Protein AF-A0A7L2ICZ8-F1 (afdb_monomer)

Foldseek 3Di:
DPPPCVLVVLVVQLVPDPDPVSVVVSVVVNVVVVVVVVVVVVPPDDDDDDDDDDDDDDDDDDDDDDDDDDDDDDDDDDDDDDPFPDPVGLDDDPDPLLVVLLVLQLCLLPVPVLLVVLVFDSSSLSSLLLVLLCVVVVDPDPSSVVLSVVLSCLSNPPVCVVVSNCSRNVVQHSNCSNPPPPDPDDDDDD

Radius of gyration: 25.36 Å; Cα contacts (8 Å, |Δi|>4): 125; chains: 1; bounding box: 56×49×72 Å

Organism: NCBI:txid91796

Solvent-accessible surface area (backbone atoms only — not comparable to full-atom values): 12201 Å² total; per-residue (Å²): 114,74,90,76,49,53,59,54,56,44,50,47,52,38,69,74,51,89,49,67,68,59,34,51,53,35,51,49,52,53,52,53,52,50,52,53,53,65,60,55,75,76,64,83,73,83,80,90,83,81,89,81,85,90,80,90,86,91,82,90,84,92,90,82,86,89,85,89,81,90,80,92,79,83,85,84,90,76,86,85,75,83,86,85,84,55,87,77,72,64,78,86,74,94,45,72,66,58,51,51,52,29,55,51,36,23,52,28,60,49,72,76,56,58,37,69,80,70,68,40,62,44,64,49,50,22,40,48,24,50,48,42,38,41,68,71,60,72,48,94,46,72,69,38,55,50,50,53,52,52,50,34,51,55,46,55,29,84,90,43,58,60,63,39,50,32,42,60,73,56,78,40,47,43,57,54,57,43,74,48,78,87,60,98,73,79,88,77,86,130

Secondary structure (DSSP, 8-state):
--TTSHHHHHHHHHHH---HHHHHHHHHHHHHHHHHHHHHHS-SS----------------------------PPPP--------SSSPPPP---HHHHHHHHHHHHHHTTTSHHHHHT--HHHHHHHHHHHHHHHH-S-SHHHHHHHHHHHHHHT-TT-HHHHHHHHTTSS-HHHHHHHTT--------

InterPro domains:
  IPR003618 Transcription elongation factor S-II, central domain [PF07500] (93-183)
  IPR003618 Transcription elongation factor S-II, central domain [PS51321] (97-190)
  IPR003618 Transcription elongation factor S-II, central domain [SM00510] (95-189)
  IPR017923 Transcription factor IIS, N-terminal [PF08711] (1-36)
  IPR017923 Transcription factor IIS, N-terminal [PS51319] (1-40)
  IPR035100 Transcription elongation factor, IIS-type [PIRSF006704] (1-183)
  IPR035441 TFIIS/LEDGF domain superfamily [G3DSA:1.20.930.10] (1-52)
  IPR035441 TFIIS/LEDGF domain superfamily [SSF47676] (1-50)
  IPR036575 Transcription elongation factor S-II, central domain superfamily [G3DSA:1.10.472.30] (73-185)
  IPR036575 Transcription elongation factor S-II, central domain superfamily [SSF46942] (79-183)

Sequence (190 aa):
LQSTRIGMSVNALRKQSTDEEVIALAKSLIKSWKKLLDASEEKSEEKKKSLSLPTSSSKETSNSRDQSSNKRQEPPKTPTTPKITTFPPVPVTCDAVRNKCREMLTAALQADDDYVAIGADCEHIAAQIEEYILADVKNTDMKYKNRIRSRISNLKDSKNPELKKNVLCGAITPEQIAVMTSEVSKPEEL

Structure (mmCIF, N/CA/C/O backbone):
data_AF-A0A7L2ICZ8-F1
#
_entry.id   AF-A0A7L2ICZ8-F1
#
loop_
_atom_site.group_PDB
_atom_site.id
_atom_site.type_symbol
_atom_site.label_atom_id
_atom_site.label_alt_id
_atom_site.label_comp_id
_atom_site.label_asym_id
_atom_site.label_entity_id
_atom_site.label_seq_id
_atom_site.pdbx_PDB_ins_code
_atom_site.Cartn_x
_atom_site.Cartn_y
_atom_site.Cartn_z
_atom_site.occupancy
_atom_site.B_iso_or_equiv
_atom_site.auth_seq_id
_atom_site.auth_comp_id
_atom_site.auth_asym_id
_atom_site.auth_atom_id
_atom_site.pdbx_PDB_model_num
ATOM 1 N N . LEU A 1 1 ? -14.921 -24.603 23.792 1.00 51.59 1 LEU A N 1
ATOM 2 C CA . LEU A 1 1 ? -13.881 -24.591 22.718 1.00 51.59 1 LEU A CA 1
ATOM 3 C C . LEU A 1 1 ? -14.442 -24.676 21.285 1.00 51.59 1 LEU A C 1
ATOM 5 O O . LEU A 1 1 ? -13.717 -24.325 20.360 1.00 51.59 1 LEU A O 1
ATOM 9 N N . GLN A 1 2 ? -15.684 -25.147 21.091 1.00 47.53 2 GLN A N 1
ATOM 10 C CA . GLN A 1 2 ? -16.321 -25.304 19.772 1.00 47.53 2 GLN A CA 1
ATOM 11 C C . GLN A 1 2 ? -17.018 -24.020 19.267 1.00 47.53 2 GLN A C 1
ATOM 13 O O . GLN A 1 2 ? -17.006 -23.784 18.067 1.00 47.53 2 GLN A O 1
ATOM 18 N N . SER A 1 3 ? -17.542 -23.150 20.146 1.00 49.81 3 SER A N 1
ATOM 19 C CA . SER A 1 3 ? -18.402 -22.023 19.719 1.00 49.81 3 SER A CA 1
ATOM 20 C C . SER A 1 3 ? -17.733 -20.961 18.845 1.00 49.81 3 SER A C 1
ATOM 22 O O . SER A 1 3 ? -18.407 -20.355 18.025 1.00 49.81 3 SER A O 1
ATOM 24 N N . THR A 1 4 ? -16.423 -20.730 18.978 1.00 63.09 4 THR A N 1
ATOM 25 C CA . THR A 1 4 ? -15.731 -19.658 18.226 1.00 63.09 4 THR A CA 1
ATOM 26 C C . THR A 1 4 ? -14.700 -20.200 17.235 1.00 63.09 4 THR A C 1
ATOM 28 O O . THR A 1 4 ? -14.052 -19.421 16.547 1.00 63.09 4 THR A O 1
ATOM 31 N N . ARG A 1 5 ? -14.498 -21.530 17.178 1.00 65.88 5 ARG A N 1
ATOM 32 C CA . ARG A 1 5 ? -13.525 -22.262 16.324 1.00 65.88 5 ARG A CA 1
ATOM 33 C C . ARG A 1 5 ? -12.049 -21.832 16.421 1.00 65.88 5 ARG A C 1
ATOM 35 O O . ARG A 1 5 ? -11.157 -22.547 15.981 1.00 65.88 5 ARG A O 1
ATOM 42 N N . ILE A 1 6 ? -11.767 -20.733 17.097 1.00 69.44 6 ILE A N 1
ATOM 43 C CA . ILE A 1 6 ? -10.459 -20.127 17.311 1.00 69.44 6 ILE A CA 1
ATOM 44 C C . ILE A 1 6 ? -9.463 -21.049 18.025 1.00 69.44 6 ILE A C 1
ATOM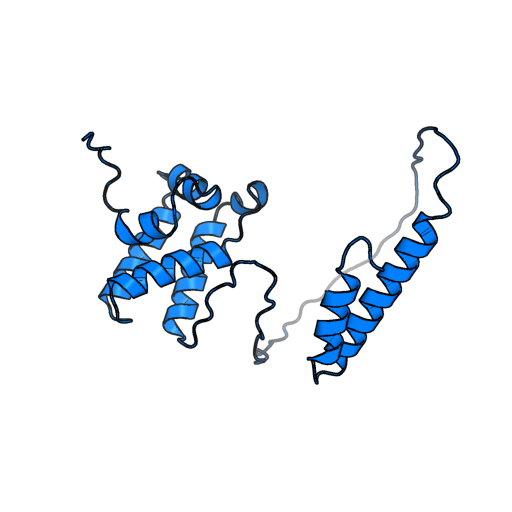 46 O O . ILE A 1 6 ? -8.280 -21.067 17.696 1.00 69.44 6 ILE A O 1
ATOM 50 N N . GLY A 1 7 ? -9.941 -21.894 18.945 1.00 72.31 7 GLY A N 1
ATOM 51 C CA . GLY A 1 7 ? -9.107 -22.890 19.610 1.00 72.31 7 GLY A CA 1
ATOM 52 C C . GLY A 1 7 ? -8.539 -23.908 18.622 1.00 72.31 7 GLY A C 1
ATOM 53 O O . GLY A 1 7 ? -7.453 -24.427 18.855 1.00 72.31 7 GLY A O 1
ATOM 54 N N . MET A 1 8 ? -9.227 -24.158 17.500 1.00 75.50 8 MET A N 1
ATOM 55 C CA . MET A 1 8 ? -8.730 -25.021 16.427 1.00 75.50 8 MET A CA 1
ATOM 56 C C . MET A 1 8 ? -7.638 -24.314 15.620 1.00 75.50 8 MET A C 1
ATOM 58 O O . MET A 1 8 ? -6.596 -24.921 15.390 1.00 75.50 8 MET A O 1
ATOM 62 N N . SER A 1 9 ? -7.823 -23.035 15.276 1.00 75.44 9 SER A N 1
ATOM 63 C CA . SER A 1 9 ? -6.829 -22.237 14.542 1.00 75.44 9 SER A CA 1
ATOM 64 C C . SER A 1 9 ? -5.527 -22.062 15.332 1.00 75.44 9 SER A C 1
ATOM 66 O O . SER A 1 9 ? -4.445 -22.320 14.811 1.00 75.44 9 SER A O 1
ATOM 68 N N . VAL A 1 10 ? -5.612 -21.725 16.624 1.00 81.50 10 VAL A N 1
ATOM 69 C CA . VAL A 1 10 ? -4.423 -21.582 17.490 1.00 81.50 10 VAL A CA 1
ATOM 70 C C . VAL A 1 10 ? -3.749 -22.940 17.741 1.00 81.50 10 VAL A C 1
ATOM 72 O O . VAL A 1 10 ? -2.525 -23.035 17.819 1.00 81.50 10 VAL A O 1
ATOM 75 N N . ASN A 1 11 ? -4.522 -24.028 17.823 1.00 80.38 11 ASN A N 1
ATOM 76 C CA . ASN A 1 11 ? -3.970 -25.378 17.952 1.00 80.38 11 ASN A CA 1
ATOM 77 C C . ASN A 1 11 ? -3.311 -25.878 16.655 1.00 80.38 11 ASN A C 1
ATOM 79 O O . ASN A 1 11 ? -2.339 -26.627 16.736 1.00 80.38 11 ASN A O 1
ATOM 83 N N . ALA A 1 12 ? -3.808 -25.468 15.486 1.00 83.12 12 ALA A N 1
ATOM 84 C CA . ALA A 1 12 ? -3.159 -25.715 14.202 1.00 83.12 12 ALA A CA 1
ATOM 85 C C . ALA A 1 12 ? -1.819 -24.971 14.121 1.00 83.12 12 ALA A C 1
ATOM 87 O O . ALA A 1 12 ? -0.806 -25.601 13.825 1.00 83.12 12 ALA A O 1
ATOM 88 N N . LEU A 1 13 ? -1.787 -23.692 14.524 1.00 80.19 13 LEU A N 1
ATOM 89 C CA . LEU A 1 13 ? -0.552 -22.907 14.623 1.00 80.19 13 LEU A CA 1
ATOM 90 C C . LEU A 1 13 ? 0.478 -23.583 15.542 1.00 80.19 13 LEU A C 1
ATOM 92 O O . LEU A 1 13 ? 1.620 -23.782 15.150 1.00 80.19 13 LEU A O 1
ATOM 96 N N . ARG A 1 14 ? 0.058 -24.060 16.720 1.00 84.94 14 ARG A N 1
ATOM 97 C CA . ARG A 1 14 ? 0.939 -24.824 17.621 1.00 84.94 14 ARG A CA 1
ATOM 98 C C . ARG A 1 14 ? 1.512 -26.093 16.976 1.00 84.94 14 ARG A C 1
ATOM 100 O O . ARG A 1 14 ? 2.607 -26.502 17.334 1.00 84.94 14 ARG A O 1
ATOM 107 N N . LYS A 1 15 ? 0.748 -26.777 16.116 1.00 84.25 15 LYS 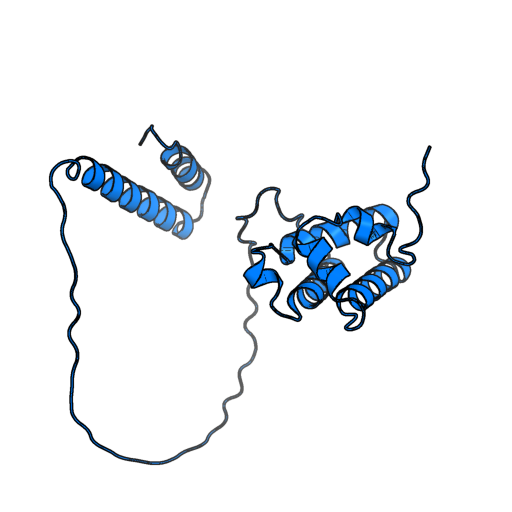A N 1
ATOM 108 C CA . LYS A 1 15 ? 1.161 -28.049 15.497 1.00 84.25 15 LYS A CA 1
ATOM 109 C C . LYS A 1 15 ? 2.079 -27.864 14.287 1.00 84.25 15 LYS A C 1
ATOM 111 O O . LYS A 1 15 ? 2.885 -28.747 14.034 1.00 84.25 15 LYS A O 1
ATOM 116 N N . GLN A 1 16 ? 1.923 -26.773 13.540 1.00 83.38 16 GLN A N 1
ATOM 117 C CA . GLN A 1 16 ? 2.705 -26.502 12.326 1.00 83.38 16 GLN A CA 1
ATOM 118 C C . GLN A 1 16 ? 4.018 -25.753 12.602 1.00 83.38 16 GLN A C 1
ATOM 120 O O . GLN A 1 16 ? 4.902 -25.738 11.752 1.00 83.38 16 GLN A O 1
ATOM 125 N N . SER A 1 17 ? 4.150 -25.118 13.769 1.00 83.44 17 SER A N 1
ATOM 126 C CA . SER A 1 17 ? 5.367 -24.411 14.169 1.00 83.44 17 SER A CA 1
ATOM 127 C C . SER A 1 17 ? 6.410 -25.369 14.753 1.00 83.44 17 SER A C 1
ATOM 129 O O . SER A 1 17 ? 6.082 -26.192 15.602 1.00 83.44 17 SER A O 1
ATOM 131 N N . THR A 1 18 ? 7.672 -25.226 14.336 1.00 86.81 18 THR A N 1
ATOM 132 C CA . THR A 1 18 ? 8.851 -25.894 14.933 1.00 86.81 18 THR A CA 1
ATOM 133 C C . THR A 1 18 ? 9.587 -25.016 15.950 1.00 86.81 18 THR A C 1
ATOM 135 O O . THR A 1 18 ? 10.535 -25.469 16.579 1.00 86.81 18 THR A O 1
ATOM 138 N N . ASP A 1 19 ? 9.163 -23.760 16.092 1.00 90.69 19 ASP A N 1
ATOM 139 C CA . ASP A 1 19 ? 9.722 -22.774 17.016 1.00 90.69 19 ASP A CA 1
ATOM 140 C C . ASP A 1 19 ? 9.105 -22.930 18.417 1.00 90.69 19 ASP A C 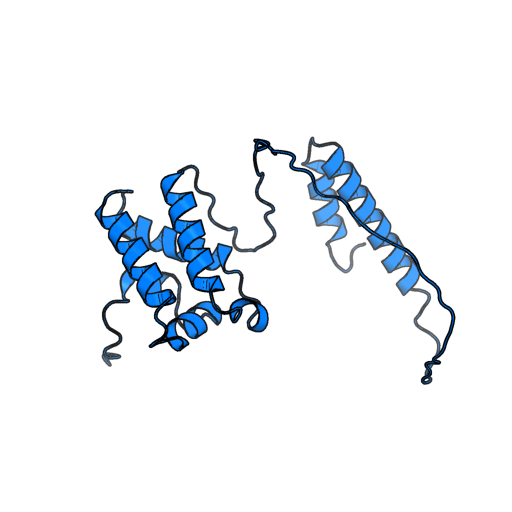1
ATOM 142 O O . ASP A 1 19 ? 7.881 -22.845 18.590 1.00 90.69 19 ASP A O 1
ATOM 146 N N . GLU A 1 20 ? 9.953 -23.164 19.419 1.00 88.56 20 GLU A N 1
ATOM 147 C CA . GLU A 1 20 ? 9.536 -23.372 20.805 1.00 88.56 20 GLU A CA 1
ATOM 148 C C . GLU A 1 20 ? 8.854 -22.143 21.417 1.00 88.56 20 GLU A C 1
ATOM 150 O O . GLU A 1 20 ? 7.889 -22.303 22.174 1.00 88.56 20 GLU A O 1
ATOM 155 N N . GLU A 1 21 ? 9.278 -20.928 21.057 1.00 87.56 21 GLU A N 1
ATOM 156 C CA . GLU A 1 21 ? 8.678 -19.695 21.573 1.00 87.56 21 GLU A CA 1
ATOM 157 C C . GLU A 1 21 ? 7.254 -19.528 21.040 1.00 87.56 21 GLU A C 1
ATOM 159 O O . GLU A 1 21 ? 6.312 -19.262 21.795 1.00 87.56 21 GLU A O 1
ATOM 164 N N . VAL A 1 22 ? 7.059 -19.789 19.745 1.00 87.56 22 VAL A N 1
ATOM 165 C CA . VAL A 1 22 ? 5.738 -19.742 19.102 1.00 87.56 22 VAL A CA 1
ATOM 166 C C . VAL A 1 22 ? 4.809 -20.807 19.690 1.00 87.56 22 VAL A C 1
ATOM 168 O O . VAL A 1 22 ? 3.640 -20.529 19.980 1.00 87.56 22 VAL A O 1
ATOM 171 N N . ILE A 1 23 ? 5.319 -22.016 19.948 1.00 87.69 23 ILE A N 1
ATOM 172 C CA . ILE A 1 23 ? 4.562 -23.088 20.612 1.00 87.69 23 ILE A CA 1
ATOM 173 C C . ILE A 1 23 ? 4.162 -22.675 22.036 1.00 87.69 23 ILE A C 1
ATOM 175 O O . ILE A 1 23 ? 3.020 -22.924 22.446 1.00 87.69 23 ILE A O 1
ATOM 179 N N . ALA A 1 24 ? 5.071 -22.069 22.803 1.00 90.06 24 ALA A N 1
ATOM 180 C CA . ALA A 1 24 ? 4.816 -21.627 24.172 1.00 90.06 24 ALA A CA 1
ATOM 181 C C . ALA A 1 24 ? 3.747 -20.525 24.224 1.00 90.06 24 ALA A C 1
ATOM 183 O O . ALA A 1 24 ? 2.789 -20.625 25.001 1.00 90.06 24 ALA A O 1
ATOM 184 N N . LEU A 1 25 ? 3.844 -19.529 23.341 1.00 89.62 25 LEU A N 1
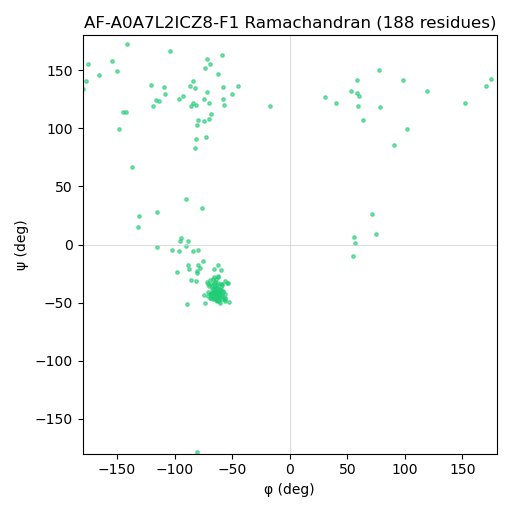ATOM 185 C CA . LEU A 1 25 ? 2.859 -18.454 23.219 1.00 89.62 25 LEU A CA 1
ATOM 186 C C . LEU A 1 25 ? 1.483 -18.991 22.803 1.00 89.62 25 LEU A C 1
ATOM 188 O O . LEU A 1 25 ? 0.477 -18.662 23.436 1.00 89.62 25 LEU A O 1
ATOM 192 N N . ALA A 1 26 ? 1.425 -19.896 21.820 1.00 90.06 26 ALA A N 1
ATOM 193 C CA . ALA A 1 26 ? 0.175 -20.531 21.400 1.00 90.06 26 ALA A CA 1
ATOM 194 C C . ALA A 1 26 ? -0.473 -21.351 22.534 1.00 90.06 26 ALA A C 1
ATOM 196 O O . ALA A 1 26 ? -1.689 -21.294 22.733 1.00 90.06 26 ALA A O 1
ATOM 197 N N . LYS A 1 27 ? 0.325 -22.083 23.328 1.00 88.12 27 LYS A N 1
ATOM 198 C CA . LYS A 1 27 ? -0.158 -22.794 24.529 1.00 88.12 27 LYS A CA 1
ATOM 199 C C . LYS A 1 27 ? -0.725 -21.825 25.572 1.00 88.12 27 LYS A C 1
ATOM 201 O O . LYS A 1 27 ? -1.789 -22.103 26.128 1.00 88.12 27 LYS A O 1
ATOM 206 N N . SER A 1 28 ? -0.044 -20.704 25.821 1.00 89.00 28 SER A N 1
ATOM 207 C CA . SER A 1 28 ? -0.493 -19.669 26.763 1.00 89.00 28 SER A CA 1
ATOM 208 C C . SER A 1 28 ? -1.826 -19.052 26.330 1.00 89.00 28 SER A C 1
ATOM 210 O O . SER A 1 28 ? -2.758 -18.949 27.131 1.00 89.00 28 SER A O 1
ATOM 212 N N . LEU A 1 29 ? -1.968 -18.755 25.035 1.00 88.25 29 LEU A N 1
ATOM 213 C CA . LEU A 1 29 ? -3.196 -18.214 24.464 1.00 88.25 29 LEU A CA 1
ATOM 214 C C . LEU A 1 29 ? -4.369 -19.192 24.630 1.00 88.25 29 LEU A C 1
ATOM 216 O O . LEU A 1 29 ? -5.402 -18.818 25.176 1.00 88.25 29 LEU A O 1
ATOM 220 N N . ILE A 1 30 ? -4.189 -20.474 24.285 1.00 87.19 30 ILE A N 1
ATOM 221 C CA . ILE A 1 30 ? -5.225 -21.507 24.484 1.00 87.19 30 ILE A CA 1
ATOM 222 C C . ILE A 1 30 ? -5.631 -21.612 25.964 1.00 87.19 30 ILE A C 1
ATOM 224 O O . ILE A 1 30 ? -6.816 -21.763 26.267 1.00 87.19 30 ILE A O 1
ATOM 228 N N . LYS A 1 31 ? -4.668 -21.533 26.891 1.00 85.81 31 LYS A N 1
ATOM 229 C CA . LYS A 1 31 ? -4.923 -21.606 28.337 1.00 85.81 31 LYS A CA 1
ATOM 230 C C . LYS A 1 31 ? -5.728 -20.405 28.838 1.00 85.81 31 LYS A C 1
ATOM 232 O O . LYS A 1 31 ? -6.697 -20.597 29.569 1.00 85.81 31 LYS A O 1
ATOM 237 N N . SER A 1 32 ? -5.356 -19.195 28.423 1.00 85.12 32 SER A N 1
ATOM 238 C CA . SER A 1 32 ? -6.078 -17.966 28.775 1.00 85.12 32 SER A CA 1
ATOM 239 C C . SER A 1 32 ? -7.512 -17.984 28.236 1.00 85.12 32 SER A C 1
ATOM 241 O O . SER A 1 32 ? -8.458 -17.693 28.961 1.00 85.12 32 SER A O 1
ATOM 243 N N . TRP A 1 33 ? -7.698 -18.443 26.996 1.00 83.56 33 TRP A N 1
ATOM 244 C CA . TRP A 1 33 ? -9.018 -18.510 26.370 1.00 83.56 33 TRP A CA 1
ATOM 245 C C . TRP A 1 33 ? -9.928 -19.535 27.043 1.00 83.56 33 TRP A C 1
ATOM 247 O O . TRP A 1 33 ? -11.095 -19.241 27.280 1.00 83.56 33 TRP A O 1
ATOM 257 N N . LYS A 1 34 ? -9.403 -20.717 27.401 1.00 83.06 34 LYS A N 1
ATOM 258 C CA . LYS A 1 34 ? -10.150 -21.701 28.200 1.00 83.06 34 LYS A CA 1
ATOM 259 C C . LYS A 1 34 ? -10.608 -21.110 29.530 1.00 83.06 34 LYS A C 1
ATOM 261 O O . LYS A 1 34 ? -11.786 -21.189 29.836 1.00 83.06 34 LYS A O 1
ATOM 266 N N . LYS A 1 35 ? -9.708 -20.430 30.248 1.00 83.50 35 LYS A N 1
ATOM 267 C CA . LYS A 1 35 ? -10.030 -19.779 31.524 1.00 83.50 35 LYS A CA 1
ATOM 268 C C . LYS A 1 35 ? -11.154 -18.745 31.389 1.00 83.50 35 LYS A C 1
ATOM 270 O O . LYS A 1 35 ? -11.997 -18.657 32.270 1.00 83.50 35 LYS A O 1
ATOM 275 N N . LEU A 1 36 ? -11.162 -17.963 30.309 1.00 79.31 36 LEU A N 1
ATOM 276 C CA . LEU A 1 36 ? -12.214 -16.974 30.056 1.00 79.31 36 LEU A CA 1
ATOM 277 C C . LEU A 1 36 ? -13.558 -17.615 29.687 1.00 79.31 36 LEU A C 1
ATOM 279 O O . LEU A 1 36 ? -14.594 -17.083 30.064 1.00 79.31 36 LEU A O 1
ATOM 283 N N . LEU A 1 37 ? -13.546 -18.748 28.980 1.00 75.38 37 LEU A N 1
ATOM 284 C CA . LEU A 1 37 ? -14.751 -19.529 28.684 1.00 75.38 37 LEU A CA 1
ATOM 285 C C . LEU A 1 37 ? -15.326 -20.179 29.949 1.00 75.38 37 LEU A C 1
ATOM 287 O O . LEU A 1 37 ? -16.518 -20.040 30.195 1.00 75.38 37 LEU A O 1
ATOM 291 N N . ASP A 1 38 ? -14.478 -20.796 30.773 1.00 69.94 38 ASP A N 1
ATOM 292 C CA . ASP A 1 38 ? -14.894 -21.421 32.035 1.00 69.94 38 ASP A CA 1
ATOM 293 C C . ASP A 1 38 ? -15.424 -20.365 33.030 1.00 69.94 38 ASP A C 1
ATOM 295 O O . ASP A 1 38 ? -16.407 -20.596 33.722 1.00 69.94 38 ASP A O 1
ATOM 299 N N . ALA A 1 39 ? -14.843 -19.158 33.049 1.00 62.75 39 ALA A N 1
ATOM 300 C CA . ALA A 1 39 ? -15.328 -18.039 33.867 1.00 62.75 39 ALA A CA 1
ATOM 301 C C . ALA A 1 39 ? -16.598 -17.355 33.317 1.00 62.75 39 ALA A C 1
ATOM 303 O O . ALA A 1 39 ? -17.214 -16.553 34.021 1.00 62.75 39 ALA A O 1
ATOM 304 N N . SER A 1 40 ? -16.968 -17.614 32.058 1.00 55.09 40 SER A N 1
ATOM 305 C CA . SER A 1 40 ? -18.153 -17.024 31.428 1.00 55.09 40 SER A CA 1
ATOM 306 C C . SER A 1 40 ? -19.425 -17.837 31.677 1.00 55.09 40 SER A C 1
ATOM 308 O O . SER A 1 40 ? -20.505 -17.263 31.564 1.00 55.09 40 SER A O 1
ATOM 310 N N . GLU A 1 41 ? -19.331 -19.127 32.018 1.00 55.94 41 GLU A N 1
ATOM 311 C CA . GLU A 1 41 ? -20.514 -19.940 32.352 1.00 55.94 41 GLU A CA 1
ATOM 312 C C . GLU A 1 41 ? -21.042 -19.678 33.776 1.00 55.94 41 GLU A C 1
ATOM 314 O O . GLU A 1 41 ? -22.225 -19.880 34.028 1.00 55.94 41 GLU A O 1
ATOM 319 N N . GLU A 1 42 ? -20.231 -19.127 34.688 1.00 51.06 42 GLU A N 1
ATOM 320 C CA . GLU A 1 42 ? -20.649 -18.840 36.076 1.00 51.06 42 GLU A CA 1
ATOM 321 C C . GLU A 1 42 ? -21.258 -17.437 36.297 1.00 51.06 42 GLU A C 1
ATOM 323 O O . GLU A 1 42 ? -21.670 -17.112 37.408 1.00 51.06 42 GLU A O 1
ATOM 328 N N . LYS A 1 43 ? -21.341 -16.576 35.272 1.00 48.34 43 LYS A N 1
ATOM 329 C CA . LYS A 1 43 ? -21.719 -15.150 35.426 1.00 48.34 43 LYS A CA 1
ATOM 330 C C . LYS A 1 43 ? -23.038 -14.732 34.761 1.00 48.34 43 LYS A C 1
ATOM 332 O O . LYS A 1 43 ? -23.204 -13.564 34.407 1.00 48.34 43 LYS A O 1
ATOM 337 N N . SER A 1 44 ? -23.988 -15.655 34.609 1.00 40.94 44 SER A N 1
ATOM 338 C CA . SER A 1 44 ? -25.322 -15.344 34.063 1.00 40.94 44 SER A CA 1
ATOM 339 C C . SER A 1 44 ? -26.412 -15.034 35.093 1.00 40.94 44 SER A C 1
ATOM 341 O O . SER A 1 44 ? -27.539 -14.776 34.679 1.00 40.94 44 SER A O 1
ATOM 343 N N . GLU A 1 45 ? -26.107 -14.940 36.389 1.00 39.72 45 GLU A N 1
ATOM 344 C CA . GLU A 1 45 ? -27.045 -14.379 37.367 1.00 39.72 45 GLU A CA 1
ATOM 345 C C . GLU A 1 45 ? -26.462 -13.154 38.094 1.00 39.72 45 GLU A C 1
ATOM 347 O O . GLU A 1 45 ? -25.310 -13.125 38.511 1.00 39.72 45 GLU A O 1
ATOM 352 N N . GLU A 1 46 ? -27.325 -12.147 38.238 1.00 35.12 46 GLU A N 1
ATOM 353 C CA . GLU A 1 46 ? -27.245 -11.006 39.161 1.00 35.12 46 GLU A CA 1
ATOM 354 C C . GLU A 1 46 ? -26.558 -9.686 38.726 1.00 35.12 46 GLU A C 1
ATOM 356 O O . GLU A 1 46 ? -25.434 -9.337 39.062 1.00 35.12 46 GLU A O 1
ATOM 361 N N . LYS A 1 47 ? -27.381 -8.859 38.062 1.00 34.47 47 LYS A N 1
ATOM 362 C CA . LYS A 1 47 ? -27.940 -7.605 38.623 1.00 34.47 47 LYS A CA 1
ATOM 363 C C . LYS A 1 47 ? -26.963 -6.462 38.993 1.00 34.47 47 LYS A C 1
ATOM 365 O O . LYS A 1 47 ? -26.369 -6.428 40.055 1.00 34.47 47 LYS A O 1
ATOM 370 N N . LYS A 1 48 ? -27.011 -5.421 38.144 1.00 38.53 48 LYS A N 1
ATOM 371 C CA . LYS A 1 48 ? -27.219 -3.982 38.456 1.00 38.53 48 LYS A CA 1
ATOM 372 C C . LYS A 1 48 ? -26.517 -3.422 39.715 1.00 38.53 48 LYS A C 1
ATOM 374 O O . LYS A 1 48 ? -26.949 -3.748 40.814 1.00 38.53 48 LYS A O 1
ATOM 379 N N . LYS A 1 49 ? -25.672 -2.384 39.539 1.00 31.84 49 LYS A N 1
ATOM 380 C CA . LYS A 1 49 ? -25.836 -1.011 40.107 1.00 31.84 49 LYS A CA 1
ATOM 381 C C . LYS A 1 49 ? -24.501 -0.257 40.343 1.00 31.84 49 LYS A C 1
ATOM 383 O O . LYS A 1 49 ? -23.663 -0.691 41.111 1.00 31.84 49 LYS A O 1
ATOM 388 N N . SER A 1 50 ? -24.411 0.906 39.680 1.00 32.75 50 SER A N 1
ATOM 389 C CA . SER A 1 50 ? -23.804 2.207 40.056 1.00 32.75 50 SER A CA 1
ATOM 390 C C . SER A 1 50 ? -22.354 2.368 40.552 1.00 32.75 50 SER A C 1
ATOM 392 O O . SER A 1 50 ? -21.955 1.763 41.533 1.00 32.75 50 SER A O 1
ATOM 394 N N . LEU A 1 51 ? -21.692 3.364 39.933 1.00 38.50 51 LEU A N 1
ATOM 395 C CA . LEU A 1 51 ? -20.857 4.452 40.491 1.00 38.50 51 LEU A CA 1
ATOM 396 C C . LEU A 1 51 ? -20.076 4.209 41.799 1.00 38.50 51 LEU A C 1
ATOM 398 O O . LEU A 1 51 ? -20.701 4.045 42.838 1.00 38.50 51 LEU A O 1
ATOM 402 N N . SER A 1 52 ? -18.757 4.467 41.779 1.00 31.09 52 SER A N 1
ATOM 403 C CA . SER A 1 52 ? -18.155 5.697 42.357 1.00 31.09 52 SER A CA 1
ATOM 404 C C . SER A 1 52 ? -16.615 5.651 42.416 1.00 31.09 52 SER A C 1
ATOM 406 O O . SER A 1 52 ? -16.033 4.662 42.853 1.00 31.09 52 SER A O 1
ATOM 408 N N . LEU A 1 53 ? -15.981 6.767 42.028 1.00 37.34 53 LEU A N 1
ATOM 409 C CA . LEU A 1 53 ? -14.619 7.193 42.404 1.00 37.34 53 LEU A CA 1
ATOM 410 C C . LEU A 1 53 ? -14.482 7.334 43.936 1.00 37.34 53 LEU A C 1
ATOM 412 O O . LEU A 1 53 ? -15.494 7.511 44.617 1.00 37.34 53 LEU A O 1
ATOM 416 N N . PRO A 1 54 ? -13.247 7.382 44.470 1.00 41.62 54 PRO A N 1
ATOM 417 C CA . PRO A 1 54 ? -12.815 8.657 45.052 1.00 41.62 54 PRO A CA 1
ATOM 418 C C . PRO A 1 54 ? -11.338 9.033 44.809 1.00 41.62 54 PRO A C 1
ATOM 420 O O . PRO A 1 54 ? -10.536 8.292 44.251 1.00 41.62 54 PRO A O 1
ATOM 423 N N . THR A 1 55 ? -11.059 10.267 45.221 1.00 27.83 55 THR A N 1
ATOM 424 C CA . THR A 1 55 ? -9.910 11.156 45.015 1.00 27.83 55 THR A CA 1
ATOM 425 C C . THR A 1 55 ? -8.994 11.240 46.252 1.00 27.83 55 THR A C 1
ATOM 427 O O . THR A 1 55 ? -9.441 10.941 47.359 1.00 27.83 55 THR A O 1
ATOM 430 N N . SER A 1 56 ? -7.787 11.804 46.050 1.00 36.59 56 SER A N 1
ATOM 431 C CA . SER A 1 56 ? -6.878 12.472 47.019 1.00 36.59 56 SER A CA 1
ATOM 432 C C . SER A 1 56 ? -6.044 11.575 47.960 1.00 36.59 56 SER A C 1
ATOM 434 O O . SER A 1 56 ? -6.503 10.517 48.358 1.00 36.59 56 SER A O 1
ATOM 436 N N . SER A 1 57 ? -4.837 11.916 48.439 1.00 33.88 57 SER A N 1
ATOM 437 C CA . SER A 1 57 ? -3.806 12.933 48.146 1.00 33.88 57 SER A CA 1
ATOM 438 C C . SER A 1 57 ? -2.588 12.646 49.065 1.00 33.88 57 SER A C 1
ATOM 440 O O . SER A 1 57 ? -2.782 12.123 50.161 1.00 33.88 57 SER A O 1
ATOM 442 N N . SER A 1 58 ? -1.384 13.087 48.653 1.00 33.44 58 SER A N 1
ATOM 443 C CA . SER A 1 58 ? -0.351 13.786 49.470 1.00 33.44 58 SER A CA 1
ATOM 444 C C . SER A 1 58 ? 1.058 13.175 49.678 1.00 33.44 58 SER A C 1
ATOM 446 O O . SER A 1 58 ? 1.205 12.081 50.214 1.00 33.44 58 SER A O 1
ATOM 448 N N . LYS A 1 59 ? 2.044 14.081 49.448 1.00 34.16 59 LYS A N 1
ATOM 449 C CA . LYS A 1 59 ? 3.398 14.301 50.044 1.00 34.16 59 LYS A CA 1
ATOM 450 C C . LYS A 1 59 ? 4.619 13.795 49.229 1.00 34.16 59 LYS A C 1
ATOM 452 O O . LYS A 1 59 ? 4.795 12.594 49.103 1.00 34.16 59 LYS A O 1
ATOM 457 N N . GLU A 1 60 ? 5.350 14.636 48.466 1.00 27.97 60 GLU A N 1
ATOM 458 C CA . GLU A 1 60 ? 6.428 15.624 48.820 1.00 27.97 60 GLU A CA 1
ATOM 459 C C . GLU A 1 60 ? 7.656 14.950 49.501 1.00 27.97 60 GLU A C 1
ATOM 461 O O . GLU A 1 60 ? 7.441 14.204 50.446 1.00 27.97 60 GLU A O 1
ATOM 466 N N . THR A 1 61 ? 8.950 15.081 49.131 1.00 30.72 61 THR A N 1
ATOM 467 C CA . THR A 1 61 ? 9.785 16.233 48.693 1.00 30.72 61 THR A CA 1
ATOM 468 C C . THR A 1 61 ? 11.147 15.819 48.040 1.00 30.72 61 THR A C 1
ATOM 470 O O . THR A 1 61 ? 11.794 14.894 48.519 1.00 30.72 61 THR A O 1
ATOM 473 N N . SER A 1 62 ? 11.609 16.602 47.044 1.00 30.33 62 SER A N 1
ATOM 474 C CA . SER A 1 62 ? 12.958 17.210 46.807 1.00 30.33 62 SER A CA 1
ATOM 475 C C . SER A 1 62 ? 14.320 16.461 46.674 1.00 30.33 62 SER A C 1
ATOM 477 O O . SER A 1 62 ? 14.695 15.657 47.521 1.00 30.33 62 SER A O 1
ATOM 479 N N . ASN A 1 63 ? 15.126 17.015 45.732 1.00 29.67 63 ASN A N 1
ATOM 480 C CA . ASN A 1 63 ? 16.602 17.035 45.507 1.00 29.67 63 ASN A CA 1
ATOM 481 C C . ASN A 1 63 ? 17.168 16.027 44.478 1.00 29.67 63 ASN A C 1
ATOM 483 O O . ASN A 1 63 ? 16.777 14.874 44.487 1.00 29.67 63 ASN A O 1
ATOM 487 N N . SER A 1 64 ? 18.163 16.310 43.620 1.00 30.00 64 SER A N 1
ATOM 488 C CA . SER A 1 64 ? 18.846 17.516 43.104 1.00 30.00 64 SER A CA 1
ATOM 489 C C . SER A 1 64 ? 19.882 17.043 42.049 1.00 30.00 64 SER A C 1
ATOM 491 O O . SER A 1 64 ? 20.552 16.050 42.299 1.00 30.00 64 SER A O 1
ATOM 493 N N . ARG A 1 65 ? 20.025 17.792 40.941 1.00 31.12 65 ARG A N 1
ATOM 494 C CA . ARG A 1 65 ? 21.220 18.037 40.082 1.00 31.12 65 ARG A CA 1
ATOM 495 C C . ARG A 1 65 ? 22.017 16.918 39.361 1.00 31.12 65 ARG A C 1
ATOM 497 O O . ARG A 1 65 ? 22.567 16.015 39.971 1.00 31.12 65 ARG A O 1
ATOM 504 N N . ASP A 1 66 ? 22.199 17.204 38.059 1.00 28.56 66 ASP A N 1
ATOM 505 C CA . ASP A 1 66 ? 23.396 17.090 37.194 1.00 28.56 66 ASP A CA 1
ATOM 506 C C . ASP A 1 66 ? 24.087 15.727 36.974 1.00 28.56 66 ASP A C 1
ATOM 508 O O . ASP A 1 66 ? 24.716 15.181 37.870 1.00 28.56 66 ASP A O 1
ATOM 512 N N . GLN A 1 67 ? 24.137 15.258 35.717 1.00 33.97 67 GLN A N 1
ATOM 513 C CA . GLN A 1 67 ? 25.327 15.390 34.850 1.00 33.97 67 GLN A CA 1
ATOM 514 C C . GLN A 1 67 ? 25.171 14.655 33.504 1.00 33.97 67 GLN A C 1
ATOM 516 O O . GLN A 1 67 ? 24.619 13.565 33.387 1.00 33.97 67 GLN A O 1
ATOM 521 N N . SER A 1 68 ? 25.719 15.313 32.487 1.00 34.25 68 SER A N 1
ATOM 522 C CA . SER A 1 68 ? 25.923 14.906 31.098 1.00 34.25 68 SER A CA 1
ATOM 523 C C . SER A 1 68 ? 26.850 13.687 30.946 1.00 34.25 68 SER A C 1
ATOM 525 O O . SER A 1 68 ? 27.820 13.573 31.690 1.00 34.25 68 SER A O 1
ATOM 527 N N . SER A 1 69 ? 26.629 12.819 29.947 1.00 34.50 69 SER A N 1
ATOM 528 C CA . SER A 1 69 ? 27.717 12.245 29.121 1.00 34.50 69 SER A CA 1
ATOM 529 C C . SER A 1 69 ? 27.235 11.284 28.020 1.00 34.50 69 SER A C 1
ATOM 531 O O . SER A 1 69 ? 26.436 10.373 28.222 1.00 34.50 69 SER A O 1
ATOM 533 N N . ASN A 1 70 ? 27.793 11.509 26.829 1.00 35.53 70 ASN A N 1
ATOM 534 C CA . ASN A 1 70 ? 27.707 10.722 25.602 1.00 35.53 70 ASN A CA 1
ATOM 535 C C . ASN A 1 70 ? 27.891 9.206 25.789 1.00 35.53 70 ASN A C 1
ATOM 537 O O . ASN A 1 70 ? 28.910 8.769 26.327 1.00 35.53 70 ASN A O 1
ATOM 541 N N . LYS A 1 71 ? 27.053 8.399 25.118 1.00 34.81 71 LYS A N 1
ATOM 542 C CA . LYS A 1 71 ? 27.490 7.089 24.609 1.00 34.81 71 LYS A CA 1
ATOM 543 C C . LYS A 1 71 ? 26.778 6.677 23.315 1.00 34.81 71 LYS A C 1
ATOM 545 O O . LYS A 1 71 ? 25.660 6.181 23.308 1.00 34.81 71 LYS A O 1
ATOM 550 N N . ARG A 1 72 ? 27.508 6.903 22.221 1.00 39.03 72 ARG A N 1
ATOM 551 C CA . ARG A 1 72 ? 27.523 6.205 20.925 1.00 39.03 72 ARG A CA 1
ATOM 552 C C . ARG A 1 72 ? 26.872 4.807 20.972 1.00 39.03 72 ARG A C 1
ATOM 554 O O . ARG A 1 72 ? 27.380 3.937 21.676 1.00 39.03 72 ARG A O 1
ATOM 561 N N . GLN A 1 73 ? 25.813 4.586 20.189 1.00 32.97 73 GLN A N 1
ATOM 562 C CA . GLN A 1 73 ? 25.253 3.254 19.918 1.00 32.97 73 GLN A CA 1
ATOM 563 C C . GLN A 1 73 ? 25.322 2.942 18.416 1.00 32.97 73 GLN A C 1
ATOM 565 O O . GLN A 1 73 ? 24.781 3.664 17.583 1.00 32.97 73 GLN A O 1
ATOM 570 N N . GLU A 1 74 ? 26.059 1.877 18.103 1.00 33.91 74 GLU A N 1
ATOM 571 C CA . GLU A 1 74 ? 26.061 1.158 16.827 1.00 33.91 74 GLU A CA 1
ATOM 572 C C . GLU A 1 74 ? 24.758 0.352 16.639 1.00 33.91 74 GLU A C 1
ATOM 574 O O . GLU A 1 74 ? 24.090 0.037 17.626 1.00 33.91 74 GLU A O 1
ATOM 579 N N . PRO A 1 75 ? 24.399 -0.016 15.393 1.00 42.06 75 PRO A N 1
ATOM 580 C CA . PRO A 1 75 ? 23.113 -0.630 15.072 1.00 42.06 75 PRO A CA 1
ATOM 581 C C . PRO A 1 75 ? 23.134 -2.163 15.233 1.00 42.06 75 PRO A C 1
ATOM 583 O O . PRO A 1 75 ? 24.052 -2.811 14.722 1.00 42.06 75 PRO A O 1
ATOM 586 N N . PRO A 1 76 ? 22.106 -2.800 15.826 1.00 39.34 76 PRO A N 1
ATOM 587 C CA . PRO A 1 76 ? 21.955 -4.242 15.725 1.00 39.34 76 PRO A CA 1
ATOM 588 C C . PRO A 1 76 ? 21.190 -4.618 14.447 1.00 39.34 76 PRO A C 1
ATOM 590 O O . PRO A 1 76 ? 20.029 -4.266 14.249 1.00 39.34 76 PRO A O 1
ATOM 593 N N . LYS A 1 77 ? 21.864 -5.385 13.583 1.00 45.97 77 LYS A N 1
ATOM 594 C CA . LYS A 1 77 ? 21.267 -6.191 12.511 1.00 45.97 77 LYS A CA 1
ATOM 595 C C . LYS A 1 77 ? 20.509 -7.363 13.140 1.00 45.97 77 LYS A C 1
ATOM 597 O O . LYS A 1 77 ? 21.146 -8.179 13.792 1.00 45.97 77 LYS A O 1
ATOM 602 N N . THR A 1 78 ? 19.209 -7.505 12.888 1.00 40.88 78 THR A N 1
ATOM 603 C CA . THR A 1 78 ? 18.505 -8.802 12.956 1.00 40.88 78 THR A CA 1
ATOM 604 C C . THR A 1 78 ? 17.327 -8.832 11.967 1.00 40.88 78 THR A C 1
ATOM 606 O O . THR A 1 78 ? 16.789 -7.774 11.637 1.00 40.88 78 THR A O 1
ATOM 609 N N . PRO A 1 79 ? 16.978 -10.014 11.422 1.00 44.53 79 PRO A N 1
ATOM 610 C CA . PRO A 1 79 ? 16.069 -10.159 10.290 1.00 44.53 79 PRO A CA 1
ATOM 611 C C . PRO A 1 79 ? 14.614 -10.081 10.761 1.00 44.53 79 PRO A C 1
ATOM 613 O O . PRO A 1 79 ? 14.162 -10.889 11.568 1.00 44.53 79 PRO A O 1
ATOM 616 N N . THR A 1 80 ? 13.867 -9.105 10.256 1.00 40.84 80 THR A N 1
ATOM 617 C CA . THR A 1 80 ? 12.441 -8.952 10.553 1.00 40.84 80 THR A CA 1
ATOM 618 C C . THR A 1 80 ? 11.639 -10.015 9.801 1.00 40.84 80 THR A C 1
ATOM 620 O O . THR A 1 80 ? 11.454 -9.930 8.590 1.00 40.84 80 THR A O 1
ATOM 623 N N . THR A 1 81 ? 11.157 -11.026 10.519 1.00 51.25 81 THR A N 1
ATOM 624 C CA . THR A 1 81 ? 10.072 -11.898 10.061 1.00 51.25 81 THR A CA 1
ATOM 625 C C . THR A 1 81 ? 8.754 -11.105 10.091 1.00 51.25 81 THR A C 1
ATOM 627 O O . THR A 1 81 ? 8.474 -10.427 11.086 1.00 51.25 81 THR A O 1
ATOM 630 N N . PRO A 1 82 ? 7.937 -11.111 9.019 1.00 53.09 82 PRO A N 1
ATOM 631 C CA . PRO A 1 82 ? 6.745 -10.275 8.958 1.00 53.09 82 PRO A CA 1
ATOM 632 C C . PRO A 1 82 ? 5.643 -10.856 9.852 1.00 53.09 82 PRO A C 1
ATOM 634 O O . PRO A 1 82 ? 5.241 -12.012 9.719 1.00 53.09 82 PRO A O 1
ATOM 637 N N . LYS A 1 83 ? 5.138 -10.031 10.772 1.00 48.41 83 LYS A N 1
ATOM 638 C CA . LYS A 1 83 ? 3.939 -10.302 11.570 1.00 48.41 83 LYS A CA 1
ATOM 639 C C . LYS A 1 83 ? 2.717 -10.160 10.656 1.00 48.41 83 LYS A C 1
ATOM 641 O O . LYS A 1 83 ? 2.205 -9.066 10.466 1.00 48.41 83 LYS A O 1
ATOM 646 N N . ILE A 1 84 ? 2.270 -11.263 10.061 1.00 53.06 84 ILE A N 1
ATOM 647 C CA . ILE A 1 84 ? 1.092 -11.294 9.183 1.00 53.06 84 ILE A CA 1
ATOM 648 C C . ILE A 1 84 ? -0.169 -11.347 10.057 1.00 53.06 84 ILE A C 1
ATOM 650 O O . ILE A 1 84 ? -0.502 -12.394 10.608 1.00 53.06 84 ILE A O 1
ATOM 654 N N . THR A 1 85 ? -0.866 -10.216 10.198 1.00 51.31 85 THR A N 1
ATOM 655 C CA . THR A 1 85 ? -2.197 -10.137 10.838 1.00 51.31 85 THR A CA 1
ATOM 656 C C . THR A 1 85 ? -3.229 -9.346 10.015 1.00 51.31 85 THR A C 1
ATOM 658 O O . THR A 1 85 ? -4.297 -9.024 10.532 1.00 51.31 85 THR A O 1
ATOM 661 N N . THR A 1 86 ? -2.963 -9.094 8.730 1.00 48.66 86 THR A N 1
ATOM 662 C CA . THR A 1 86 ? -3.913 -8.451 7.805 1.00 48.66 86 THR A CA 1
ATOM 663 C C . THR A 1 86 ? -4.276 -9.438 6.694 1.00 48.66 86 THR A C 1
ATOM 665 O O . THR A 1 86 ? -3.389 -9.992 6.043 1.00 48.66 86 THR A O 1
ATOM 668 N N . PHE A 1 87 ? -5.576 -9.707 6.523 1.00 46.81 87 PHE A N 1
ATOM 669 C CA . PHE A 1 87 ? -6.128 -10.450 5.387 1.00 46.81 87 PHE A CA 1
ATOM 670 C C . PHE A 1 87 ? -6.883 -9.476 4.469 1.00 46.81 87 PHE A C 1
ATOM 672 O O . PHE A 1 87 ? -7.758 -8.769 4.974 1.00 46.81 87 PHE A O 1
ATOM 679 N N . PRO A 1 88 ? -6.610 -9.471 3.149 1.00 57.94 88 PRO A N 1
ATOM 680 C CA . PRO A 1 88 ? -5.680 -10.352 2.431 1.00 57.94 88 PRO A CA 1
ATOM 681 C C . PRO A 1 88 ? -4.195 -10.076 2.764 1.00 57.94 88 PRO A C 1
ATOM 683 O O . PRO A 1 88 ? -3.870 -8.979 3.213 1.00 57.94 88 PRO A O 1
ATOM 686 N N . PRO A 1 89 ? -3.296 -11.069 2.598 1.00 56.91 89 PRO A N 1
ATOM 687 C CA . PRO A 1 89 ? -1.893 -10.941 2.989 1.00 56.91 89 PRO A CA 1
ATOM 688 C C . PRO A 1 89 ? -1.229 -9.757 2.283 1.00 56.91 89 PRO A C 1
ATOM 690 O O . PRO A 1 89 ? -1.391 -9.598 1.074 1.00 56.91 89 PRO A O 1
ATOM 693 N N . VAL A 1 90 ? -0.450 -8.959 3.022 1.00 58.91 90 VAL A N 1
ATOM 694 C CA . VAL A 1 90 ? 0.451 -7.963 2.423 1.00 58.91 90 VAL A CA 1
ATOM 695 C C . VAL A 1 90 ? 1.395 -8.711 1.471 1.00 58.91 90 VAL A C 1
ATOM 697 O O . VAL A 1 90 ? 2.106 -9.612 1.928 1.00 58.91 90 VAL A O 1
ATOM 700 N N . PRO A 1 91 ? 1.409 -8.393 0.166 1.00 61.50 91 PRO A N 1
ATOM 701 C CA . PRO A 1 91 ? 2.302 -9.050 -0.781 1.00 61.50 91 PRO A CA 1
ATOM 702 C C . PRO A 1 91 ? 3.743 -8.856 -0.318 1.00 61.50 91 PRO A C 1
ATOM 704 O O . PRO A 1 91 ? 4.141 -7.723 -0.087 1.00 61.50 91 PRO A O 1
ATOM 707 N N . VAL A 1 92 ? 4.540 -9.907 -0.130 1.00 65.62 92 VAL A N 1
ATOM 708 C CA . VAL A 1 92 ? 5.919 -9.775 0.381 1.00 65.62 92 VAL A CA 1
ATOM 709 C C . VAL A 1 92 ? 6.887 -9.677 -0.796 1.00 65.62 92 VAL A C 1
ATOM 711 O O . VAL A 1 92 ? 6.873 -10.531 -1.678 1.00 65.62 92 VAL A O 1
ATOM 714 N N . THR A 1 93 ? 7.749 -8.655 -0.813 1.00 70.88 93 THR A N 1
ATOM 715 C CA . THR A 1 93 ? 8.763 -8.475 -1.866 1.00 70.88 93 THR A CA 1
ATOM 716 C C . THR A 1 93 ? 10.167 -8.749 -1.348 1.00 70.88 93 THR A C 1
ATOM 718 O O . THR A 1 93 ? 10.553 -8.264 -0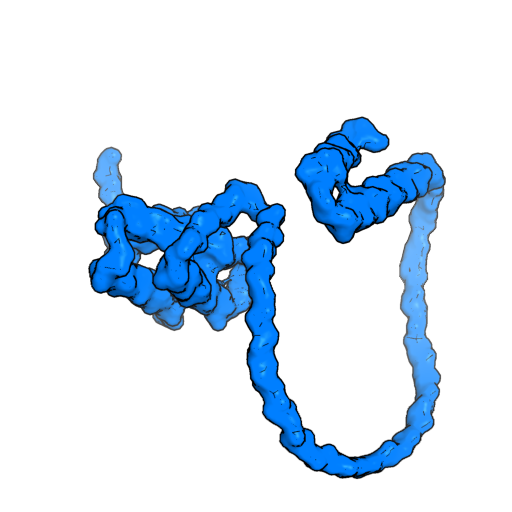.288 1.00 70.88 93 THR A O 1
ATOM 721 N N . CYS A 1 94 ? 10.964 -9.493 -2.118 1.00 70.88 94 CYS A N 1
ATOM 722 C CA . CYS A 1 94 ? 12.376 -9.762 -1.808 1.00 70.88 94 CYS A CA 1
ATOM 723 C C . CYS A 1 94 ? 13.344 -8.703 -2.377 1.00 70.88 94 CYS A C 1
ATOM 725 O O . CYS A 1 94 ? 14.556 -8.850 -2.254 1.00 70.88 94 CYS A O 1
ATOM 727 N N . ASP A 1 95 ? 12.827 -7.647 -3.009 1.00 82.38 95 ASP A N 1
ATOM 728 C CA . ASP A 1 95 ? 13.616 -6.594 -3.652 1.00 82.38 95 ASP A CA 1
ATOM 729 C C . ASP A 1 95 ? 13.793 -5.389 -2.707 1.00 82.38 95 ASP A C 1
ATOM 731 O O . ASP A 1 95 ? 12.822 -4.810 -2.213 1.00 82.38 95 ASP A O 1
ATOM 735 N N . ALA A 1 96 ? 15.046 -4.994 -2.461 1.00 85.81 96 ALA A N 1
ATOM 736 C CA . ALA A 1 96 ? 15.378 -3.893 -1.555 1.00 85.81 96 ALA A CA 1
ATOM 737 C C . ALA A 1 96 ? 14.873 -2.521 -2.046 1.00 85.81 96 ALA A C 1
ATOM 739 O O . ALA A 1 96 ? 14.505 -1.671 -1.233 1.00 85.81 96 ALA A O 1
ATOM 740 N N . VAL A 1 97 ? 14.825 -2.296 -3.363 1.00 88.62 97 VAL A N 1
ATOM 741 C CA . VAL A 1 97 ? 14.276 -1.077 -3.970 1.00 88.62 97 VAL A CA 1
ATOM 742 C C . VAL A 1 97 ? 12.759 -1.053 -3.809 1.00 88.62 97 VAL A C 1
ATOM 744 O O . VAL A 1 97 ? 12.225 -0.024 -3.395 1.00 88.62 97 VAL A O 1
ATOM 747 N N . ARG A 1 98 ? 12.068 -2.173 -4.062 1.00 91.69 98 ARG A N 1
ATOM 748 C CA . ARG A 1 98 ? 10.612 -2.284 -3.845 1.00 91.69 98 ARG A CA 1
ATOM 749 C C . ARG A 1 98 ? 10.247 -2.052 -2.381 1.00 91.69 98 ARG A C 1
ATOM 751 O O . ARG A 1 98 ? 9.358 -1.252 -2.099 1.00 91.69 98 ARG A O 1
ATOM 758 N N . ASN A 1 99 ? 11.002 -2.641 -1.453 1.00 90.38 99 ASN A N 1
ATOM 759 C CA . ASN A 1 99 ? 10.815 -2.422 -0.017 1.00 90.38 99 ASN A CA 1
ATOM 760 C C . ASN A 1 99 ? 10.968 -0.941 0.354 1.00 90.38 99 ASN A C 1
ATOM 762 O O . ASN A 1 99 ? 10.114 -0.394 1.052 1.00 90.38 99 ASN A O 1
ATOM 766 N N . LYS A 1 100 ? 11.992 -0.253 -0.174 1.00 92.56 100 LYS A N 1
ATOM 767 C CA . LYS A 1 100 ? 12.168 1.183 0.087 1.00 92.56 100 LYS A CA 1
ATOM 768 C C . LYS A 1 100 ? 11.049 2.030 -0.521 1.00 92.56 100 LYS A C 1
ATOM 770 O O . LYS A 1 100 ? 10.606 2.990 0.100 1.00 92.56 100 LYS A O 1
ATOM 775 N N . CYS A 1 101 ? 10.569 1.680 -1.712 1.00 93.12 101 CYS A N 1
ATOM 776 C CA . CYS A 1 101 ? 9.438 2.359 -2.343 1.00 93.12 101 CYS A CA 1
ATOM 777 C C . CYS A 1 101 ? 8.156 2.233 -1.515 1.00 93.12 101 CYS A C 1
ATOM 779 O O . CYS A 1 101 ? 7.463 3.231 -1.324 1.00 93.12 101 CYS A O 1
ATOM 781 N N . ARG A 1 102 ? 7.877 1.040 -0.983 1.00 93.50 102 ARG A N 1
ATOM 782 C CA . ARG A 1 102 ? 6.734 0.791 -0.096 1.00 93.50 102 ARG A CA 1
ATOM 783 C C . ARG A 1 102 ? 6.834 1.593 1.187 1.00 93.50 102 ARG A C 1
ATOM 785 O O . ARG A 1 102 ? 5.894 2.296 1.515 1.00 93.50 102 ARG A O 1
ATOM 792 N N . GLU A 1 103 ? 7.993 1.586 1.842 1.00 93.12 103 GLU A N 1
ATOM 793 C CA . GLU A 1 103 ? 8.235 2.392 3.045 1.00 93.12 103 GLU A CA 1
ATOM 794 C C . GLU A 1 103 ? 7.971 3.886 2.788 1.00 93.12 103 GLU A C 1
ATOM 796 O O . GLU A 1 103 ? 7.318 4.558 3.583 1.00 93.12 103 GLU A O 1
ATOM 801 N N . MET A 1 104 ? 8.422 4.408 1.642 1.00 94.56 104 MET A N 1
ATOM 802 C CA . MET A 1 104 ? 8.183 5.803 1.268 1.00 94.56 104 MET A CA 1
ATOM 803 C C . MET A 1 104 ? 6.705 6.104 0.973 1.00 94.56 104 MET A C 1
ATOM 805 O O . MET A 1 104 ? 6.238 7.197 1.294 1.00 94.56 104 MET A O 1
ATOM 809 N N . LEU A 1 105 ? 5.970 5.163 0.371 1.00 93.88 105 LEU A N 1
ATOM 810 C CA . LEU A 1 105 ? 4.522 5.274 0.164 1.00 93.88 105 LEU A CA 1
ATOM 811 C C . LEU A 1 105 ? 3.764 5.228 1.498 1.00 93.88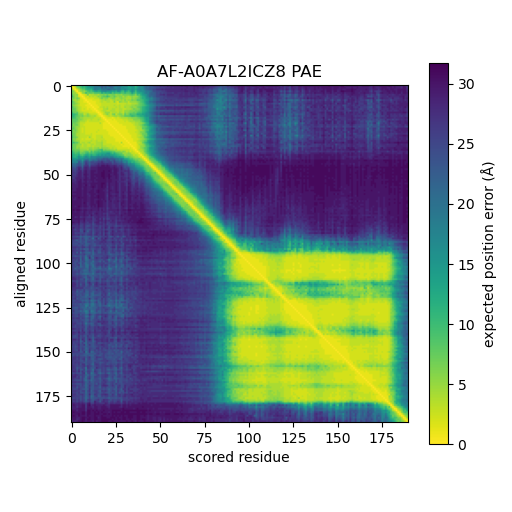 105 LEU A C 1
ATOM 813 O O . LEU A 1 105 ? 2.897 6.067 1.728 1.00 93.88 105 LEU A O 1
ATOM 817 N N . THR A 1 106 ? 4.137 4.325 2.405 1.00 93.81 106 THR A N 1
ATOM 818 C CA . THR A 1 106 ? 3.567 4.243 3.756 1.00 93.81 106 THR A CA 1
ATOM 819 C C . THR A 1 106 ? 3.784 5.549 4.516 1.00 93.81 106 THR A C 1
ATOM 821 O O . THR A 1 106 ? 2.837 6.105 5.067 1.00 93.81 106 THR A O 1
ATOM 824 N N . ALA A 1 107 ? 5.001 6.099 4.478 1.00 92.50 107 ALA A N 1
ATOM 825 C CA . ALA A 1 107 ? 5.314 7.375 5.117 1.00 92.50 107 ALA A CA 1
ATOM 826 C C . ALA A 1 107 ? 4.504 8.547 4.533 1.00 92.50 107 ALA A C 1
ATOM 828 O O . ALA A 1 107 ? 4.143 9.471 5.257 1.00 92.50 107 ALA A O 1
ATOM 829 N N . ALA A 1 108 ? 4.195 8.516 3.233 1.00 91.69 108 ALA A N 1
ATOM 830 C CA . ALA A 1 108 ? 3.331 9.512 2.601 1.00 91.69 108 ALA A CA 1
ATOM 831 C C . ALA A 1 108 ? 1.880 9.423 3.102 1.00 91.69 108 ALA A C 1
ATOM 833 O O . ALA A 1 108 ? 1.265 10.449 3.377 1.00 91.69 108 ALA A O 1
ATOM 834 N N . LEU A 1 109 ? 1.353 8.205 3.262 1.00 89.38 109 LEU A N 1
ATOM 835 C CA . LEU A 1 109 ? 0.004 7.967 3.786 1.00 89.38 109 LEU A CA 1
ATOM 836 C C . LEU A 1 109 ? -0.120 8.328 5.276 1.00 89.38 109 LEU A C 1
ATOM 838 O O . LEU A 1 109 ? -1.182 8.762 5.717 1.00 89.38 109 LEU A O 1
ATOM 842 N N . GLN A 1 110 ? 0.967 8.198 6.041 1.00 89.50 110 GLN A N 1
ATOM 843 C CA . GLN A 1 110 ? 1.002 8.483 7.480 1.00 89.50 110 GLN A CA 1
ATOM 844 C C . GLN A 1 110 ? 1.220 9.962 7.841 1.00 89.50 110 GLN A C 1
ATOM 846 O O . GLN A 1 110 ? 1.147 10.304 9.015 1.00 89.50 110 GLN A O 1
ATOM 851 N N . ALA A 1 111 ? 1.463 10.847 6.869 1.00 80.94 111 ALA A N 1
ATOM 852 C CA . ALA A 1 111 ? 1.993 12.191 7.121 1.00 80.94 111 ALA A CA 1
ATOM 853 C C . ALA A 1 111 ? 1.138 13.117 8.021 1.00 80.94 111 ALA A C 1
ATOM 855 O O . ALA A 1 111 ? 1.714 14.028 8.604 1.00 80.94 111 ALA A O 1
ATOM 856 N N . ASP A 1 112 ? -0.177 12.888 8.167 1.00 74.56 112 ASP A N 1
ATOM 857 C CA . ASP A 1 112 ? -1.063 13.756 8.977 1.00 74.56 112 ASP A CA 1
ATOM 858 C C . ASP A 1 112 ? -1.951 12.984 9.977 1.00 74.56 112 ASP A C 1
ATOM 860 O O . ASP A 1 112 ? -3.038 13.445 10.309 1.00 74.56 112 ASP A O 1
ATOM 864 N N . ASP A 1 113 ? -1.553 11.779 10.405 1.00 75.38 113 ASP A N 1
ATOM 865 C CA . ASP A 1 113 ? -2.278 10.938 11.386 1.00 75.38 113 ASP A CA 1
ATOM 866 C C . ASP A 1 113 ? -3.749 10.578 11.053 1.00 75.38 113 ASP A C 1
ATOM 868 O O . ASP A 1 113 ? -4.383 9.819 11.786 1.00 75.38 113 ASP A O 1
ATOM 872 N N . ASP A 1 114 ? -4.287 11.013 9.904 1.00 78.62 114 ASP A N 1
ATOM 873 C CA . ASP A 1 114 ? -5.642 10.689 9.422 1.00 78.62 114 ASP A CA 1
ATOM 874 C C . ASP A 1 114 ? -5.899 9.171 9.384 1.00 78.62 114 ASP A C 1
ATOM 876 O O . ASP A 1 114 ? -7.009 8.702 9.639 1.00 78.62 114 ASP A O 1
ATOM 880 N N . TYR A 1 115 ? -4.856 8.387 9.099 1.00 78.94 115 TYR A N 1
ATOM 881 C CA . TYR A 1 115 ? -4.922 6.928 9.071 1.00 78.94 115 TYR A CA 1
ATOM 882 C C . TYR A 1 115 ? -5.288 6.314 10.430 1.00 78.94 115 TYR A C 1
ATOM 884 O O . TYR A 1 115 ? -5.917 5.258 10.462 1.00 78.94 115 TYR A O 1
ATOM 892 N N . VAL A 1 116 ? -4.955 6.983 11.541 1.00 79.12 116 VAL A N 1
ATOM 893 C CA . VAL A 1 116 ? -5.290 6.546 12.904 1.00 79.12 116 VAL A CA 1
ATOM 894 C C . VAL A 1 116 ? -6.785 6.703 13.162 1.00 79.12 116 VAL A C 1
ATOM 896 O O . VAL A 1 116 ? -7.407 5.815 13.740 1.00 79.12 116 VAL A O 1
ATOM 899 N N . ALA A 1 117 ? -7.376 7.808 12.700 1.00 77.38 117 ALA A N 1
ATOM 900 C CA . ALA A 1 117 ? -8.808 8.062 12.841 1.00 77.38 117 ALA A CA 1
ATOM 901 C C . ALA A 1 117 ? -9.652 7.132 11.953 1.00 77.38 117 ALA A C 1
ATOM 903 O O . ALA A 1 117 ? -10.734 6.710 12.353 1.00 77.38 117 ALA A O 1
ATOM 904 N N . ILE A 1 118 ? -9.148 6.806 10.760 1.00 79.25 118 ILE A N 1
ATOM 905 C CA . ILE A 1 118 ? -9.819 5.920 9.798 1.00 79.25 118 ILE A CA 1
ATOM 906 C C . ILE A 1 118 ? -9.604 4.437 10.162 1.00 79.25 118 ILE A C 1
ATOM 908 O O . ILE A 1 118 ? -10.428 3.592 9.821 1.00 79.25 118 ILE A O 1
ATOM 912 N N . GLY A 1 119 ? -8.525 4.110 10.882 1.00 80.75 119 GLY A N 1
ATOM 913 C CA . GLY A 1 119 ? -8.155 2.730 11.210 1.00 80.75 119 GLY A CA 1
ATOM 914 C C . GLY A 1 119 ? -7.639 1.942 10.001 1.00 80.75 119 GLY A C 1
ATOM 915 O O . GLY A 1 119 ? -7.776 0.721 9.959 1.00 80.75 119 GLY A O 1
ATOM 916 N N . ALA A 1 120 ? -7.083 2.635 9.004 1.00 83.75 120 ALA A N 1
ATOM 917 C CA . ALA A 1 120 ? -6.605 2.030 7.766 1.00 83.75 120 ALA A CA 1
ATOM 918 C C . ALA A 1 120 ? -5.182 1.466 7.913 1.00 83.75 120 ALA A C 1
ATOM 920 O O . ALA A 1 120 ? -4.304 2.086 8.517 1.00 83.75 120 ALA A O 1
ATOM 921 N N . ASP A 1 121 ? -4.935 0.309 7.297 1.00 87.56 121 ASP A N 1
ATOM 922 C CA . ASP A 1 121 ? -3.603 -0.294 7.219 1.00 87.56 121 ASP A CA 1
ATOM 923 C C . ASP A 1 121 ? -2.792 0.352 6.080 1.00 87.56 121 ASP A C 1
ATOM 925 O O . ASP A 1 121 ? -2.839 -0.072 4.921 1.00 87.56 121 ASP A O 1
ATOM 929 N N . CYS A 1 122 ? -2.053 1.416 6.410 1.00 90.00 122 CYS A N 1
ATOM 930 C CA . CYS A 1 122 ? -1.207 2.137 5.454 1.00 90.00 122 CYS A CA 1
ATOM 931 C C . CYS A 1 122 ? -0.148 1.247 4.798 1.00 90.00 122 CYS A C 1
ATOM 933 O O . CYS A 1 122 ? 0.199 1.481 3.642 1.00 90.00 122 CYS A O 1
ATOM 935 N N . GLU A 1 123 ? 0.379 0.257 5.524 1.00 90.50 123 GLU A N 1
ATOM 936 C CA . GLU A 1 123 ? 1.399 -0.650 4.997 1.00 90.50 123 GLU A CA 1
ATOM 937 C C . GLU A 1 123 ? 0.793 -1.555 3.922 1.00 90.50 123 GLU A C 1
ATOM 939 O O . GLU A 1 123 ? 1.367 -1.713 2.841 1.00 90.50 123 GLU A O 1
ATOM 944 N N . HIS A 1 124 ? -0.412 -2.067 4.174 1.00 90.31 124 HIS A N 1
ATOM 945 C CA . HIS A 1 124 ? -1.150 -2.855 3.196 1.00 90.31 124 HIS A CA 1
ATOM 946 C C . HIS A 1 124 ? -1.518 -2.045 1.947 1.00 90.31 124 HIS A C 1
ATOM 948 O O . HIS A 1 124 ? -1.254 -2.489 0.828 1.00 90.31 124 HIS A O 1
ATOM 954 N N . ILE A 1 125 ? -2.057 -0.834 2.119 1.00 91.06 125 ILE A N 1
ATOM 955 C CA . ILE A 1 125 ? -2.428 0.044 0.998 1.00 91.06 125 ILE A CA 1
ATOM 956 C C . ILE A 1 125 ? -1.191 0.408 0.163 1.00 91.06 125 ILE A C 1
ATOM 958 O O . ILE A 1 125 ? -1.223 0.328 -1.066 1.00 91.06 125 ILE A O 1
ATOM 962 N N . ALA A 1 126 ? -0.076 0.765 0.806 1.00 92.62 126 ALA A N 1
ATOM 963 C CA . ALA A 1 126 ? 1.173 1.082 0.116 1.00 92.62 126 ALA A CA 1
ATOM 964 C C . ALA A 1 126 ? 1.721 -0.112 -0.679 1.00 92.62 126 ALA A C 1
ATOM 966 O O . ALA A 1 126 ? 2.185 0.064 -1.809 1.00 92.62 126 ALA A O 1
ATOM 967 N N . ALA A 1 127 ? 1.645 -1.323 -0.118 1.00 91.75 127 ALA A N 1
ATOM 968 C CA . ALA A 1 127 ? 2.052 -2.541 -0.810 1.00 91.75 127 ALA A CA 1
ATOM 969 C C . ALA A 1 127 ? 1.185 -2.817 -2.046 1.00 91.75 127 ALA A C 1
ATOM 971 O O . ALA A 1 127 ? 1.727 -3.155 -3.097 1.00 91.75 127 ALA A O 1
ATOM 972 N N . GLN A 1 128 ? -0.133 -2.613 -1.947 1.00 92.06 128 GLN A N 1
ATOM 973 C CA . GLN A 1 128 ? -1.048 -2.751 -3.082 1.00 92.06 128 GLN A CA 1
ATOM 974 C C . GLN A 1 128 ? -0.755 -1.723 -4.181 1.00 92.06 128 GLN A C 1
ATOM 976 O O . GLN A 1 128 ? -0.623 -2.101 -5.342 1.00 92.06 128 GLN A O 1
ATOM 981 N N . ILE A 1 129 ? -0.598 -0.438 -3.834 1.00 92.06 129 ILE A N 1
ATOM 982 C CA . ILE A 1 129 ? -0.268 0.622 -4.806 1.00 92.06 129 ILE A CA 1
ATOM 983 C C . ILE A 1 129 ? 1.021 0.274 -5.557 1.00 92.06 129 ILE A C 1
ATOM 985 O O . ILE A 1 129 ? 1.086 0.385 -6.780 1.00 92.06 129 ILE A O 1
ATOM 989 N N . GLU A 1 130 ? 2.057 -0.139 -4.828 1.00 93.62 130 GLU A N 1
ATOM 990 C CA . GLU A 1 130 ? 3.335 -0.500 -5.428 1.00 93.62 130 GLU A CA 1
ATOM 991 C C . GLU A 1 130 ? 3.212 -1.704 -6.368 1.00 93.62 130 GLU A C 1
ATOM 993 O O . GLU A 1 130 ? 3.786 -1.683 -7.456 1.00 93.62 130 GLU A O 1
ATOM 998 N N . GLU A 1 131 ? 2.433 -2.718 -5.991 1.00 91.19 131 GLU A N 1
ATOM 999 C CA . GLU A 1 131 ? 2.218 -3.902 -6.819 1.00 91.19 131 GLU A CA 1
ATOM 1000 C C . GLU A 1 131 ? 1.522 -3.567 -8.140 1.00 91.19 131 GLU A C 1
ATOM 1002 O O . GLU A 1 131 ? 1.975 -4.011 -9.194 1.00 91.19 131 GLU A O 1
ATOM 1007 N N . TYR A 1 132 ? 0.490 -2.719 -8.114 1.00 90.75 132 TYR A N 1
ATOM 1008 C CA . TYR A 1 132 ? -0.169 -2.257 -9.339 1.00 90.75 132 TYR A CA 1
ATOM 1009 C C . TYR A 1 132 ? 0.776 -1.441 -10.232 1.00 90.75 132 TYR A C 1
ATOM 1011 O O . TYR A 1 132 ? 0.766 -1.597 -11.453 1.00 90.75 132 TYR A O 1
ATOM 1019 N N . ILE A 1 133 ? 1.650 -0.616 -9.645 1.00 90.25 133 ILE A N 1
ATOM 1020 C CA . ILE A 1 133 ? 2.662 0.129 -10.410 1.00 90.25 133 ILE A CA 1
ATOM 1021 C C . ILE A 1 133 ? 3.683 -0.825 -11.042 1.00 90.25 133 ILE A C 1
ATOM 1023 O O . ILE A 1 133 ? 4.082 -0.622 -12.192 1.00 90.25 133 ILE A O 1
ATOM 1027 N N . LEU A 1 134 ? 4.122 -1.862 -10.322 1.00 89.69 134 LEU A N 1
ATOM 1028 C CA . LEU A 1 134 ? 5.026 -2.854 -10.894 1.00 89.69 134 LEU A CA 1
ATOM 1029 C C . LEU A 1 134 ? 4.337 -3.684 -11.981 1.00 89.69 134 LEU A C 1
ATOM 1031 O O . LEU A 1 134 ? 4.970 -3.977 -12.990 1.00 89.69 134 LEU A O 1
ATOM 1035 N N . ALA A 1 135 ? 3.067 -4.047 -11.811 1.00 88.25 135 ALA A N 1
ATOM 1036 C CA . ALA A 1 135 ? 2.313 -4.790 -12.817 1.00 88.25 135 ALA A CA 1
ATOM 1037 C C . ALA A 1 135 ? 2.217 -4.020 -14.149 1.00 88.25 135 ALA A C 1
ATOM 1039 O O . ALA A 1 135 ? 2.326 -4.628 -15.217 1.00 88.25 135 ALA A O 1
ATOM 1040 N N . ASP A 1 136 ? 2.090 -2.691 -14.081 1.00 84.50 136 ASP A N 1
ATOM 1041 C CA . ASP A 1 136 ? 2.069 -1.802 -15.248 1.00 84.50 136 ASP A CA 1
ATOM 1042 C C . ASP A 1 136 ? 3.463 -1.644 -15.888 1.00 84.50 136 ASP A C 1
ATOM 1044 O O . ASP A 1 136 ? 3.650 -1.866 -17.085 1.00 84.50 136 ASP A O 1
ATOM 1048 N N . VAL A 1 137 ? 4.489 -1.322 -15.088 1.00 84.69 137 VAL A N 1
ATOM 1049 C CA . VAL A 1 137 ? 5.840 -1.022 -15.606 1.00 84.69 137 VAL A CA 1
ATOM 1050 C C . VAL A 1 137 ? 6.655 -2.289 -15.919 1.00 84.69 137 VAL A C 1
ATOM 1052 O O . VAL A 1 137 ? 7.581 -2.237 -16.729 1.00 84.69 137 VAL A O 1
ATOM 1055 N N 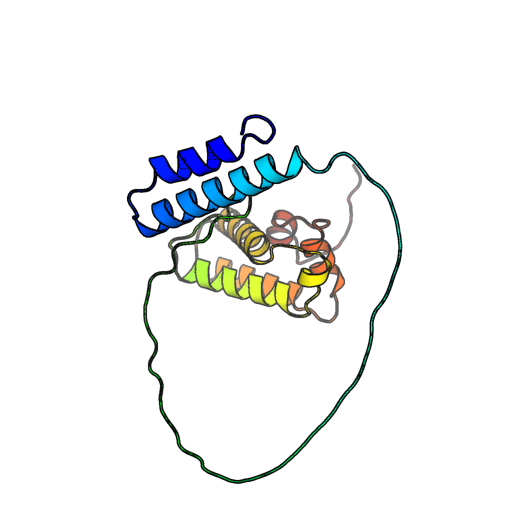. LYS A 1 138 ? 6.318 -3.426 -15.297 1.00 84.81 138 LYS A N 1
ATOM 1056 C CA . LYS A 1 138 ? 6.934 -4.766 -15.421 1.00 84.81 138 LYS A CA 1
ATOM 1057 C C . LYS A 1 138 ? 8.438 -4.845 -15.133 1.00 84.81 138 LYS A C 1
ATOM 1059 O O . LYS A 1 138 ? 9.037 -5.900 -15.320 1.00 84.81 138 LYS A O 1
ATOM 1064 N N . ASN A 1 139 ? 9.053 -3.755 -14.674 1.00 84.25 139 ASN A N 1
ATOM 1065 C CA . ASN A 1 139 ? 10.459 -3.699 -14.292 1.00 84.25 139 ASN A CA 1
ATOM 1066 C C . ASN A 1 139 ? 10.721 -2.588 -13.259 1.00 84.25 139 ASN A C 1
ATOM 1068 O O . ASN A 1 139 ? 9.986 -1.601 -13.192 1.00 84.25 139 ASN A O 1
ATOM 1072 N N . THR A 1 140 ? 11.815 -2.699 -12.505 1.00 85.38 140 THR A N 1
ATOM 1073 C CA . THR A 1 140 ? 12.218 -1.753 -11.445 1.00 85.38 140 THR A CA 1
ATOM 1074 C C . THR A 1 140 ? 13.124 -0.627 -11.980 1.00 85.38 140 THR A C 1
ATOM 1076 O O . THR A 1 140 ? 14.083 -0.198 -11.336 1.00 85.38 140 THR A O 1
ATOM 1079 N N . ASP A 1 141 ? 12.831 -0.128 -13.182 1.00 88.00 141 ASP A N 1
ATOM 1080 C CA . ASP A 1 141 ? 13.642 0.887 -13.866 1.00 88.00 141 ASP A CA 1
ATOM 1081 C C . ASP A 1 141 ? 13.368 2.317 -13.368 1.00 88.00 141 ASP A C 1
ATOM 1083 O O . ASP A 1 141 ? 12.525 2.589 -12.506 1.00 88.00 141 ASP A O 1
ATOM 1087 N N . MET A 1 142 ? 14.050 3.297 -13.968 1.00 88.69 142 MET A N 1
ATOM 1088 C CA . MET A 1 142 ? 13.839 4.717 -13.674 1.00 88.69 142 MET A CA 1
ATOM 1089 C C . MET A 1 142 ? 12.377 5.154 -13.879 1.00 88.69 142 MET A C 1
ATOM 1091 O O . MET A 1 142 ? 11.883 6.005 -13.143 1.00 88.69 142 MET A O 1
ATOM 1095 N N . LYS A 1 143 ? 11.653 4.536 -14.824 1.00 89.50 143 LYS A N 1
ATOM 1096 C CA . LYS A 1 143 ? 10.214 4.774 -15.044 1.00 89.50 143 LYS A CA 1
ATOM 1097 C C . LYS A 1 143 ? 9.375 4.380 -13.825 1.00 89.50 143 LYS A C 1
ATOM 1099 O O . LYS A 1 143 ? 8.548 5.177 -13.385 1.00 89.50 143 LYS A O 1
ATOM 1104 N N . TYR A 1 144 ? 9.646 3.212 -13.242 1.00 92.31 144 TYR A N 1
ATOM 1105 C CA . TYR A 1 144 ? 9.005 2.742 -12.012 1.00 92.31 144 TYR A CA 1
ATOM 1106 C C . TYR A 1 144 ? 9.287 3.709 -10.855 1.00 92.31 144 TYR A C 1
ATOM 1108 O O . TYR A 1 144 ? 8.361 4.238 -10.239 1.00 92.31 144 TYR A O 1
ATOM 1116 N N . LYS A 1 145 ? 10.561 4.066 -10.637 1.00 91.88 145 LYS A N 1
ATOM 1117 C CA . LYS A 1 145 ? 10.948 5.029 -9.590 1.00 91.88 145 LYS A CA 1
ATOM 1118 C C . LYS A 1 145 ? 10.299 6.401 -9.774 1.00 91.88 145 LYS A C 1
ATOM 1120 O O . LYS A 1 145 ? 9.923 7.040 -8.793 1.00 91.88 145 LYS A O 1
ATOM 1125 N N . ASN A 1 146 ? 10.180 6.880 -11.010 1.00 91.94 146 ASN A N 1
ATOM 1126 C CA . ASN A 1 146 ? 9.512 8.146 -11.311 1.00 91.94 146 ASN A CA 1
ATOM 1127 C C . ASN A 1 146 ? 8.018 8.074 -10.987 1.00 91.94 146 ASN A C 1
ATOM 1129 O O . ASN A 1 146 ? 7.488 9.014 -10.396 1.00 91.94 146 ASN A O 1
ATOM 1133 N N . ARG A 1 147 ? 7.358 6.954 -11.310 1.00 91.00 147 ARG A N 1
ATOM 1134 C CA . ARG A 1 147 ? 5.942 6.744 -10.995 1.00 91.00 147 ARG A CA 1
ATOM 1135 C C . ARG A 1 147 ? 5.706 6.735 -9.487 1.00 91.00 147 ARG A C 1
ATOM 1137 O O . ARG A 1 147 ? 4.868 7.497 -9.017 1.00 91.00 147 ARG A O 1
ATOM 1144 N N . ILE A 1 148 ? 6.509 5.982 -8.732 1.00 93.19 148 ILE A N 1
ATOM 1145 C CA . ILE A 1 148 ? 6.449 5.949 -7.262 1.00 93.19 148 ILE A CA 1
ATOM 1146 C C . ILE A 1 148 ? 6.622 7.355 -6.675 1.00 93.19 148 ILE A C 1
ATOM 1148 O O . ILE A 1 148 ? 5.805 7.794 -5.870 1.00 93.19 148 ILE A O 1
ATOM 1152 N N . ARG A 1 149 ? 7.642 8.104 -7.117 1.00 92.25 149 ARG A N 1
ATOM 1153 C CA . ARG A 1 149 ? 7.878 9.480 -6.648 1.00 92.25 149 ARG A CA 1
ATOM 1154 C C . ARG A 1 149 ? 6.714 10.419 -6.958 1.00 92.25 149 ARG A C 1
ATOM 1156 O O . ARG A 1 149 ? 6.344 11.215 -6.101 1.00 92.25 149 ARG A O 1
ATOM 1163 N N . SER A 1 150 ? 6.124 10.310 -8.148 1.00 91.38 150 SER A N 1
ATOM 1164 C CA . SER A 1 150 ? 4.935 11.085 -8.516 1.00 91.38 150 SER A CA 1
ATOM 1165 C C . SER A 1 150 ? 3.746 10.755 -7.609 1.00 91.38 150 SER A C 1
ATOM 1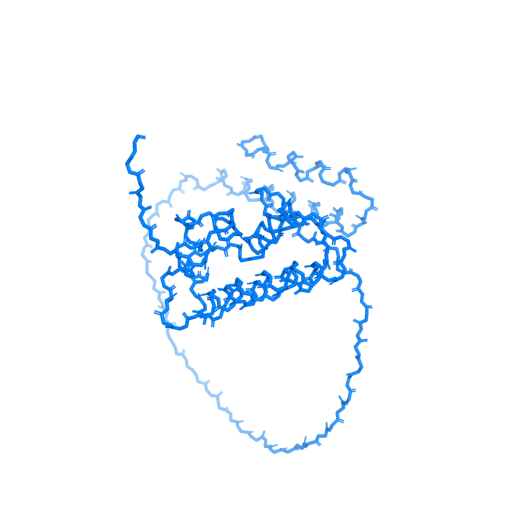167 O O . SER A 1 150 ? 3.101 11.675 -7.115 1.00 91.38 150 SER A O 1
ATOM 1169 N N . ARG A 1 151 ? 3.499 9.471 -7.303 1.00 91.00 151 ARG A N 1
ATOM 1170 C CA . ARG A 1 151 ? 2.421 9.080 -6.377 1.00 91.00 151 ARG A CA 1
ATOM 1171 C C . ARG A 1 151 ? 2.653 9.592 -4.964 1.00 91.00 151 ARG A C 1
ATOM 1173 O O . ARG A 1 151 ? 1.733 10.138 -4.371 1.00 91.00 151 ARG A O 1
ATOM 1180 N N . ILE A 1 152 ? 3.883 9.512 -4.464 1.00 92.44 152 ILE A N 1
ATOM 1181 C CA . ILE A 1 152 ? 4.249 10.079 -3.159 1.00 92.44 152 ILE A CA 1
ATOM 1182 C C . ILE A 1 152 ? 3.986 11.587 -3.122 1.00 92.44 152 ILE A C 1
ATOM 1184 O O . ILE A 1 152 ? 3.440 12.080 -2.142 1.00 92.44 152 ILE A O 1
ATOM 1188 N N . SER A 1 153 ? 4.356 12.320 -4.177 1.00 90.81 153 SER A N 1
ATOM 1189 C CA . SER A 1 153 ? 4.120 13.766 -4.239 1.00 90.81 153 SER A CA 1
ATOM 1190 C C . SER A 1 153 ? 2.633 14.104 -4.191 1.00 90.81 153 SER A C 1
ATOM 1192 O O . SER A 1 153 ? 2.261 15.030 -3.483 1.00 90.81 153 SER A O 1
ATOM 1194 N N . ASN A 1 154 ? 1.796 13.345 -4.900 1.00 89.75 154 ASN A N 1
ATOM 1195 C CA . ASN A 1 154 ? 0.349 13.554 -4.901 1.00 89.75 154 ASN A CA 1
ATOM 1196 C C . ASN A 1 154 ? -0.279 13.216 -3.542 1.00 89.75 154 ASN A C 1
ATOM 1198 O O . ASN A 1 154 ? -1.120 13.959 -3.054 1.00 89.75 154 ASN A O 1
ATOM 1202 N N . LEU A 1 155 ? 0.148 12.117 -2.909 1.00 89.56 155 LEU A N 1
ATOM 1203 C CA . LEU A 1 155 ? -0.341 11.709 -1.586 1.00 89.56 155 LEU A CA 1
ATOM 1204 C C . LEU A 1 155 ? 0.053 12.696 -0.478 1.00 89.56 155 LEU A C 1
ATOM 1206 O O . LEU A 1 155 ? -0.651 12.804 0.520 1.00 89.56 155 LEU A O 1
ATOM 1210 N N . LYS A 1 156 ? 1.169 13.410 -0.660 1.00 90.31 156 LYS A N 1
ATOM 1211 C CA . LYS A 1 156 ? 1.666 14.440 0.263 1.00 90.31 156 LYS A CA 1
ATOM 1212 C C . LYS A 1 156 ? 1.239 15.858 -0.115 1.00 90.31 156 LYS A C 1
ATOM 1214 O O . LYS A 1 156 ? 1.710 16.805 0.515 1.00 90.31 156 LYS A O 1
ATOM 1219 N N . ASP A 1 157 ? 0.432 16.033 -1.158 1.00 89.12 157 ASP A N 1
ATOM 1220 C CA . ASP A 1 157 ? 0.060 17.368 -1.608 1.00 89.12 157 ASP A CA 1
ATOM 1221 C C . ASP A 1 157 ? -0.867 18.030 -0.584 1.00 89.12 157 ASP A C 1
ATOM 1223 O O . ASP A 1 157 ? -2.044 17.691 -0.461 1.00 89.12 157 ASP A O 1
ATOM 1227 N N . SER A 1 158 ? -0.341 19.022 0.136 1.00 84.38 158 SER A N 1
ATOM 1228 C CA . SER A 1 158 ? -1.103 19.796 1.120 1.00 84.38 158 SER A CA 1
ATOM 1229 C C . SER A 1 158 ? -2.271 20.563 0.496 1.00 84.38 158 SER A C 1
ATOM 1231 O O . SER A 1 158 ? -3.172 20.985 1.216 1.00 84.38 158 SER A O 1
ATOM 1233 N N . LYS A 1 159 ? -2.273 20.758 -0.830 1.00 84.62 159 LYS A N 1
ATOM 1234 C CA . LYS A 1 159 ? -3.383 21.392 -1.553 1.00 84.62 159 LYS A CA 1
ATOM 1235 C C . LYS A 1 159 ? -4.547 20.437 -1.811 1.00 84.62 159 LYS A C 1
ATOM 1237 O O . LYS A 1 159 ? -5.643 20.913 -2.091 1.00 84.62 159 LYS A O 1
ATOM 1242 N N . ASN A 1 160 ? -4.333 19.123 -1.713 1.00 85.44 160 ASN A N 1
ATOM 1243 C CA . ASN A 1 160 ? -5.366 18.111 -1.918 1.00 85.44 160 ASN A CA 1
ATOM 1244 C C . ASN A 1 160 ? -5.295 16.991 -0.858 1.00 85.44 160 ASN A C 1
ATOM 1246 O O . ASN A 1 160 ? -5.022 15.832 -1.182 1.00 85.44 160 ASN A O 1
ATOM 1250 N N . PRO A 1 161 ? -5.578 17.308 0.420 1.00 85.94 161 PRO A N 1
ATOM 1251 C CA . PRO A 1 161 ? -5.610 16.300 1.481 1.00 85.94 161 PRO A CA 1
ATOM 1252 C C . PRO A 1 161 ? -6.751 15.286 1.292 1.00 85.94 161 PRO A C 1
ATOM 1254 O O . PRO A 1 161 ? -6.700 14.180 1.832 1.00 85.94 161 PRO A O 1
ATOM 1257 N N . GLU A 1 162 ? -7.782 15.648 0.522 1.00 87.25 162 GLU A N 1
ATOM 1258 C CA . GLU A 1 162 ? -8.940 14.797 0.254 1.00 87.25 162 GLU A CA 1
ATOM 1259 C C . GLU A 1 162 ? -8.558 13.554 -0.552 1.00 87.25 162 GLU A C 1
ATOM 1261 O O . GLU A 1 162 ? -9.028 12.463 -0.239 1.00 87.25 162 GLU A O 1
ATOM 1266 N N . LEU A 1 163 ? -7.629 13.676 -1.509 1.00 87.62 163 LEU A N 1
ATOM 1267 C CA . LEU A 1 163 ? -7.101 12.531 -2.252 1.00 87.62 163 LEU A CA 1
ATOM 1268 C C . LEU A 1 163 ? -6.589 11.442 -1.302 1.00 87.62 163 LEU A C 1
ATOM 1270 O O . LEU A 1 163 ? -6.967 10.280 -1.425 1.00 87.62 163 LEU A O 1
ATOM 1274 N N . LYS A 1 164 ? -5.766 11.822 -0.322 1.00 88.38 164 LYS A N 1
ATOM 1275 C CA . LYS A 1 164 ? -5.212 10.892 0.667 1.00 88.38 164 LYS A CA 1
ATOM 1276 C C . LYS A 1 164 ? -6.315 10.270 1.531 1.00 88.38 164 LYS A C 1
ATOM 1278 O O . LYS A 1 164 ? -6.313 9.059 1.731 1.00 88.38 164 LYS A O 1
ATOM 1283 N N . LYS A 1 165 ? -7.283 11.065 2.000 1.00 89.06 165 LYS A N 1
ATOM 1284 C CA . LYS A 1 165 ? -8.425 10.563 2.788 1.00 89.06 165 LYS A CA 1
ATOM 1285 C C . LYS A 1 165 ? -9.276 9.572 2.001 1.00 89.06 165 LYS A C 1
ATOM 1287 O O . LYS A 1 165 ? -9.618 8.520 2.526 1.00 89.06 165 LYS A O 1
ATOM 1292 N N . ASN A 1 166 ? -9.547 9.856 0.732 1.00 89.12 166 ASN A N 1
ATOM 1293 C CA . ASN A 1 166 ? -10.325 8.978 -0.134 1.00 89.12 166 ASN A CA 1
ATOM 1294 C C . ASN A 1 166 ? -9.610 7.647 -0.399 1.00 89.12 166 ASN A C 1
ATOM 1296 O O . ASN A 1 166 ? -10.268 6.616 -0.488 1.00 89.12 166 ASN A O 1
ATOM 1300 N N . VAL A 1 167 ? -8.276 7.639 -0.455 1.00 89.75 167 VAL A N 1
ATOM 1301 C CA . VAL A 1 167 ? -7.488 6.397 -0.517 1.00 89.75 167 VAL A CA 1
ATOM 1302 C C . VAL A 1 167 ? -7.562 5.620 0.794 1.00 89.75 167 VAL A C 1
ATOM 1304 O O . VAL A 1 167 ? -7.808 4.419 0.777 1.00 89.75 167 VAL A O 1
ATOM 1307 N N . LEU A 1 168 ? -7.391 6.295 1.935 1.00 89.00 168 LEU A N 1
ATOM 1308 C CA . LEU A 1 168 ? -7.441 5.659 3.257 1.00 89.00 168 LEU A CA 1
ATOM 1309 C C . LEU A 1 168 ? -8.826 5.072 3.568 1.00 89.00 168 LEU A C 1
ATOM 1311 O O . LEU A 1 168 ? -8.918 3.991 4.139 1.00 89.00 168 LEU A O 1
ATOM 1315 N N . CYS A 1 169 ? -9.897 5.751 3.157 1.00 87.25 169 CYS A N 1
ATOM 1316 C CA . CYS A 1 169 ? -11.274 5.276 3.297 1.00 87.25 169 CYS A CA 1
ATOM 1317 C C . CYS A 1 169 ? -11.684 4.253 2.219 1.00 87.25 169 CYS A C 1
ATOM 1319 O O . CYS A 1 169 ? -12.801 3.743 2.269 1.00 87.25 169 CYS A O 1
ATOM 1321 N N . GLY A 1 170 ? -10.827 3.977 1.227 1.00 85.62 170 GLY A N 1
ATOM 1322 C CA . GLY A 1 170 ? -11.117 3.054 0.124 1.00 85.62 170 GLY A CA 1
ATOM 1323 C C . GLY A 1 170 ? -12.077 3.588 -0.948 1.00 85.62 170 GLY A C 1
ATOM 1324 O O . GLY A 1 170 ? -12.480 2.830 -1.826 1.00 85.62 170 GLY A O 1
ATOM 1325 N N . ALA A 1 171 ? -12.430 4.877 -0.915 1.00 87.44 171 ALA A N 1
ATOM 1326 C CA . ALA A 1 171 ? -13.210 5.534 -1.967 1.00 87.44 171 ALA A CA 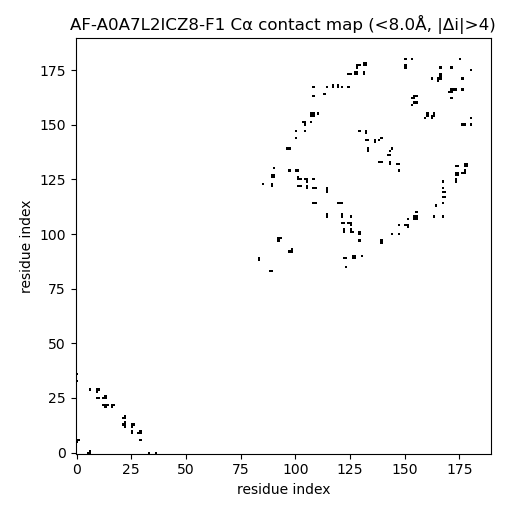1
ATOM 1327 C C . ALA A 1 171 ? -12.433 5.630 -3.292 1.00 87.44 171 ALA A C 1
ATOM 1329 O O . ALA A 1 171 ? -13.030 5.604 -4.365 1.00 87.44 171 ALA A O 1
ATOM 1330 N N . ILE A 1 172 ? -11.102 5.717 -3.218 1.00 88.62 172 ILE A N 1
ATOM 1331 C CA . ILE A 1 172 ? -10.206 5.566 -4.365 1.00 88.62 172 ILE A CA 1
ATOM 1332 C C . ILE A 1 172 ? -9.396 4.295 -4.161 1.00 88.62 172 ILE A C 1
ATOM 1334 O O . ILE A 1 172 ? -8.697 4.139 -3.158 1.00 88.62 172 ILE A O 1
ATOM 1338 N N . THR A 1 173 ? -9.467 3.395 -5.135 1.00 89.25 173 THR A N 1
ATOM 1339 C CA . THR A 1 173 ? -8.761 2.117 -5.053 1.00 89.25 173 THR A CA 1
ATOM 1340 C C . THR A 1 173 ? -7.248 2.284 -5.272 1.00 89.25 173 THR A C 1
ATOM 1342 O O . THR A 1 173 ? -6.808 3.183 -6.002 1.00 89.25 173 THR A O 1
ATOM 1345 N N . PRO A 1 174 ? -6.416 1.396 -4.695 1.00 88.19 174 PRO A N 1
ATOM 1346 C CA . PRO A 1 174 ? -4.973 1.368 -4.943 1.00 88.19 174 PRO A CA 1
ATOM 1347 C C . PRO A 1 174 ? -4.600 1.265 -6.430 1.00 88.19 174 PRO A C 1
ATOM 1349 O O . PRO A 1 174 ? -3.604 1.847 -6.857 1.00 88.19 174 PRO A O 1
ATOM 1352 N N . GLU A 1 175 ? -5.418 0.573 -7.227 1.00 88.50 175 GLU A N 1
ATOM 1353 C CA . GLU A 1 175 ? -5.253 0.455 -8.679 1.00 88.50 175 GLU A CA 1
ATOM 1354 C C . GLU A 1 175 ? -5.464 1.804 -9.382 1.00 88.50 175 GLU A C 1
ATOM 1356 O O . GLU A 1 175 ? -4.627 2.240 -10.173 1.00 88.50 175 GLU A O 1
ATOM 1361 N N . GLN A 1 176 ? -6.529 2.531 -9.027 1.00 86.50 176 GLN A N 1
ATOM 1362 C CA . GLN A 1 176 ? -6.786 3.871 -9.562 1.00 86.50 176 GLN A CA 1
ATOM 1363 C C . GLN A 1 176 ? -5.666 4.858 -9.200 1.00 86.50 176 GLN A C 1
ATOM 1365 O O . GLN A 1 176 ? -5.256 5.662 -10.041 1.00 86.50 176 GLN A O 1
ATOM 1370 N N . ILE A 1 177 ? -5.112 4.772 -7.984 1.00 87.94 177 ILE A N 1
ATOM 1371 C CA . ILE A 1 177 ? -3.921 5.542 -7.585 1.00 87.94 177 ILE A CA 1
ATOM 1372 C C . ILE A 1 177 ? -2.697 5.139 -8.410 1.00 87.94 177 ILE A C 1
ATOM 1374 O O . ILE A 1 177 ? -1.907 5.989 -8.815 1.00 87.94 177 ILE A O 1
ATOM 1378 N N . ALA A 1 178 ? -2.497 3.853 -8.675 1.00 85.88 178 ALA A N 1
ATOM 1379 C CA . ALA A 1 178 ? -1.358 3.403 -9.462 1.00 85.88 178 ALA A CA 1
ATOM 1380 C C . ALA A 1 178 ? -1.417 3.947 -10.900 1.00 85.88 178 ALA A C 1
ATOM 1382 O O . ALA A 1 178 ? -0.422 4.499 -11.386 1.00 85.88 178 ALA A O 1
ATOM 1383 N N . VAL A 1 179 ? -2.590 3.903 -11.536 1.00 79.50 179 VAL A N 1
ATOM 1384 C CA . VAL A 1 179 ? -2.768 4.205 -12.964 1.00 79.50 179 VAL A CA 1
ATOM 1385 C C . VAL A 1 179 ? -3.044 5.694 -13.239 1.00 79.50 179 VAL A C 1
ATOM 1387 O O . VAL A 1 179 ? -2.328 6.313 -14.028 1.00 79.50 179 VAL A O 1
ATOM 1390 N N . MET A 1 180 ? -4.016 6.323 -12.569 1.00 63.16 180 MET A N 1
ATOM 1391 C CA . MET A 1 180 ? -4.706 7.511 -13.116 1.00 63.16 180 MET A CA 1
ATOM 1392 C C . MET A 1 180 ? -4.295 8.887 -12.566 1.00 63.16 180 MET A C 1
ATOM 1394 O O . MET A 1 180 ? -4.769 9.901 -13.064 1.00 63.16 180 MET A O 1
ATOM 1398 N N . THR A 1 181 ? -3.421 9.000 -11.565 1.00 60.88 181 THR A N 1
ATOM 1399 C CA . THR A 1 181 ? -3.344 10.234 -10.740 1.00 60.88 181 THR A CA 1
ATOM 1400 C C . THR A 1 181 ? -2.646 11.462 -11.363 1.00 60.88 181 THR A C 1
ATOM 1402 O O . THR A 1 181 ? -2.022 12.236 -10.643 1.00 60.88 181 THR A O 1
ATOM 1405 N N . SER A 1 182 ? -2.707 11.662 -12.678 1.00 48.34 182 SER A N 1
ATOM 1406 C CA . SER A 1 182 ? -2.343 12.950 -13.292 1.00 48.34 182 SER A CA 1
ATOM 1407 C C . SER A 1 182 ? -3.559 13.833 -13.594 1.00 48.34 182 SER A C 1
ATOM 1409 O O . SER A 1 182 ? -3.404 15.046 -13.646 1.00 48.34 182 SER A O 1
ATOM 1411 N N . GLU A 1 183 ? -4.758 13.265 -13.747 1.00 44.41 183 GLU A N 1
ATOM 1412 C CA . GLU A 1 183 ? -5.976 14.027 -14.033 1.00 44.41 183 GLU A CA 1
ATOM 1413 C C . GLU A 1 183 ? -7.174 13.437 -13.295 1.00 44.41 183 GLU A C 1
ATOM 1415 O O . GLU A 1 183 ? -7.652 12.348 -13.600 1.00 44.41 183 GLU A O 1
ATOM 1420 N N . VAL A 1 184 ? -7.707 14.201 -12.347 1.00 44.72 184 VAL A N 1
ATOM 1421 C CA . VAL A 1 184 ? -9.108 14.076 -11.951 1.00 44.72 184 VAL A CA 1
ATOM 1422 C C . VAL A 1 184 ? -9.899 14.883 -12.986 1.00 44.72 184 VAL A C 1
ATOM 1424 O O . VAL A 1 184 ? -10.157 16.066 -12.780 1.00 44.72 184 VAL A O 1
ATOM 1427 N N . SER A 1 185 ? -10.216 14.300 -14.147 1.00 41.47 185 SER A N 1
ATOM 1428 C CA . SER A 1 185 ? -11.180 14.907 -15.072 1.00 41.47 185 SER A CA 1
ATOM 1429 C C . SER A 1 185 ? -12.033 13.868 -15.797 1.00 41.47 185 SER A C 1
ATOM 1431 O O . SER A 1 185 ? -11.556 13.129 -16.648 1.00 41.47 185 SER A O 1
ATOM 1433 N N . LYS A 1 186 ? -13.322 13.942 -15.445 1.00 32.84 186 LYS A N 1
ATOM 1434 C CA . LYS A 1 186 ? -14.547 13.434 -16.077 1.00 32.84 186 LYS A CA 1
ATOM 1435 C C . LYS A 1 186 ? -14.911 11.948 -15.920 1.00 32.84 186 LYS A C 1
ATOM 1437 O O . LYS A 1 186 ? -14.215 11.085 -16.443 1.00 32.84 186 LYS A O 1
ATOM 1442 N N . PRO A 1 187 ? -16.072 11.652 -15.294 1.00 44.44 187 PRO A N 1
ATOM 1443 C CA . PRO A 1 187 ? -16.825 10.460 -15.644 1.00 44.44 187 PRO A CA 1
ATOM 1444 C C . PRO A 1 187 ? -17.369 10.675 -17.061 1.00 44.44 187 PRO A C 1
ATOM 1446 O O . PRO A 1 187 ? -18.175 11.576 -17.295 1.00 44.44 187 PRO A O 1
ATOM 1449 N N . GLU A 1 188 ? -16.868 9.904 -18.017 1.00 44.69 188 GLU A N 1
ATOM 1450 C CA . GLU A 1 188 ? -17.503 9.777 -19.323 1.00 44.69 188 GLU A CA 1
ATOM 1451 C C . GLU A 1 188 ? -18.665 8.794 -19.144 1.00 44.69 188 GLU A C 1
ATOM 1453 O O . GLU A 1 188 ? -18.460 7.608 -18.886 1.00 44.69 188 GLU A O 1
ATOM 1458 N N . GLU A 1 189 ? -19.888 9.332 -19.159 1.00 41.47 189 GLU A N 1
ATOM 1459 C CA . GLU A 1 189 ? -21.084 8.553 -19.470 1.00 41.47 189 GLU A CA 1
ATOM 1460 C C . GLU A 1 189 ? -20.847 7.786 -20.772 1.00 41.47 189 GLU A C 1
ATOM 1462 O O . GLU A 1 189 ? -20.481 8.408 -21.771 1.00 41.47 189 GLU A O 1
ATOM 1467 N N . LEU A 1 190 ? -21.107 6.476 -20.753 1.00 36.16 190 LEU A N 1
ATOM 1468 C CA . LEU A 1 190 ? -21.801 5.727 -21.808 1.00 36.16 190 LEU A CA 1
ATOM 1469 C C . LEU A 1 190 ? -22.211 4.342 -21.292 1.00 36.16 190 LEU A C 1
ATOM 1471 O O . LEU A 1 190 ? -21.339 3.616 -20.763 1.00 36.16 190 LEU A O 1
#

pLDDT: mean 70.51, std 22.35, range [27.83, 94.56]

Mean predicted aligned error: 19.42 Å

Nearest PDB structures (foldseek):
  9egy-assembly1_S  TM=9.842E-01  e=1.047E-09  Homo sapiens
  8uis-assembly1_S  TM=9.805E-01  e=6.229E-09  Homo sapiens
  3ndq-assembly1_A  TM=9.797E-01  e=1.053E-08  Homo sapiens
  2lw4-assembly1_A  TM=9.175E-01  e=1.047E-09  Homo sapiens
  8a40-assembly1_U  TM=9.748E-01  e=1.169E-08  Homo sapiens